Protein AF-A0A956IWX5-F1 (afdb_monomer)

Structure (mmCIF, N/CA/C/O backbone):
data_AF-A0A956IWX5-F1
#
_entry.id   AF-A0A956IWX5-F1
#
loop_
_atom_site.group_PDB
_atom_site.id
_atom_site.type_symbol
_atom_site.label_atom_id
_atom_site.label_alt_id
_atom_site.label_comp_id
_atom_site.label_asym_id
_atom_site.label_entity_id
_atom_site.label_seq_id
_atom_site.pdbx_PDB_ins_code
_atom_site.Cartn_x
_atom_site.Cartn_y
_atom_site.Cartn_z
_atom_site.occupancy
_atom_site.B_iso_or_equiv
_atom_site.auth_seq_id
_atom_site.auth_comp_id
_atom_site.auth_asym_id
_atom_site.auth_atom_id
_atom_site.pdbx_PDB_model_num
ATOM 1 N N . MET A 1 1 ? 19.023 -12.368 -0.297 1.00 68.06 1 MET A N 1
ATOM 2 C CA . MET A 1 1 ? 18.603 -13.448 -1.217 1.00 68.06 1 MET A CA 1
ATOM 3 C C . MET A 1 1 ? 18.521 -12.811 -2.586 1.00 68.06 1 MET A C 1
ATOM 5 O O . MET A 1 1 ? 18.086 -11.672 -2.645 1.00 68.06 1 MET A O 1
ATOM 9 N N . GLN A 1 2 ? 19.017 -13.469 -3.630 1.00 81.88 2 GLN A N 1
ATOM 10 C CA . GLN A 1 2 ? 18.936 -12.926 -4.987 1.00 81.88 2 GLN A CA 1
ATOM 11 C C . GLN A 1 2 ? 17.480 -13.046 -5.483 1.00 81.88 2 GLN A C 1
ATOM 13 O O . GLN A 1 2 ? 16.914 -14.137 -5.341 1.00 81.88 2 GLN A O 1
ATOM 18 N N . PRO A 1 3 ? 16.865 -11.971 -6.008 1.00 88.00 3 PRO A N 1
ATOM 19 C CA . PRO A 1 3 ? 15.503 -12.016 -6.524 1.00 88.00 3 PRO A CA 1
ATOM 20 C C . PRO A 1 3 ? 15.434 -12.961 -7.722 1.00 88.00 3 PRO A C 1
ATOM 22 O O . PRO A 1 3 ? 16.276 -12.910 -8.618 1.00 88.00 3 PRO A O 1
ATOM 25 N N . THR A 1 4 ? 14.423 -13.829 -7.754 1.00 93.88 4 THR A N 1
ATOM 26 C CA . THR A 1 4 ? 14.211 -14.738 -8.886 1.00 93.88 4 THR A CA 1
ATOM 27 C C . THR A 1 4 ? 13.221 -14.155 -9.887 1.00 93.88 4 THR A C 1
ATOM 29 O O . THR A 1 4 ? 12.340 -13.361 -9.540 1.00 93.88 4 THR A O 1
ATOM 32 N N . ILE A 1 5 ? 13.325 -14.591 -11.142 1.00 96.75 5 ILE A N 1
ATOM 33 C CA . ILE A 1 5 ? 12.374 -14.227 -12.200 1.00 96.75 5 ILE A CA 1
ATOM 34 C C . ILE A 1 5 ? 10.965 -14.697 -11.830 1.00 96.75 5 ILE A C 1
ATOM 36 O O . ILE A 1 5 ? 9.991 -13.984 -12.065 1.00 96.75 5 ILE A O 1
ATOM 40 N N . GLU A 1 6 ? 10.838 -15.877 -11.220 1.00 97.81 6 GLU A N 1
ATOM 41 C CA . GLU A 1 6 ? 9.557 -16.420 -10.768 1.00 97.81 6 GLU A CA 1
ATOM 42 C C . GLU A 1 6 ? 8.908 -15.510 -9.727 1.00 97.81 6 GLU A C 1
ATOM 44 O O . GLU A 1 6 ? 7.726 -15.193 -9.853 1.00 97.81 6 GLU A O 1
ATOM 49 N N . ARG A 1 7 ? 9.681 -15.038 -8.740 1.00 97.00 7 ARG A N 1
ATOM 50 C CA . ARG A 1 7 ? 9.187 -14.120 -7.711 1.00 97.00 7 ARG A CA 1
ATOM 51 C C . ARG A 1 7 ? 8.778 -12.778 -8.312 1.00 97.00 7 ARG A C 1
ATOM 53 O O . ARG A 1 7 ? 7.709 -12.270 -7.980 1.00 97.00 7 ARG A O 1
ATOM 60 N N . PHE A 1 8 ? 9.581 -12.237 -9.230 1.00 98.62 8 PHE A N 1
ATOM 61 C CA . PHE A 1 8 ? 9.230 -11.022 -9.964 1.00 98.62 8 PHE A CA 1
ATOM 62 C C . PHE A 1 8 ? 7.898 -11.192 -10.710 1.00 98.62 8 PHE A C 1
ATOM 64 O O . PHE A 1 8 ? 6.967 -10.416 -10.498 1.00 98.62 8 PHE A O 1
ATOM 71 N N . ARG A 1 9 ? 7.754 -12.256 -11.510 1.00 98.62 9 ARG A N 1
ATOM 72 C CA . ARG A 1 9 ? 6.515 -12.560 -12.248 1.00 98.62 9 ARG A CA 1
ATOM 73 C C . ARG A 1 9 ? 5.313 -12.749 -11.329 1.00 98.62 9 ARG A C 1
ATOM 75 O O . ARG A 1 9 ? 4.228 -12.272 -11.656 1.00 98.62 9 ARG A O 1
ATOM 82 N N . GLU A 1 10 ? 5.488 -13.419 -10.192 1.00 98.62 10 GLU A N 1
ATOM 83 C CA . GLU A 1 10 ? 4.418 -13.637 -9.217 1.00 98.62 10 GLU A CA 1
ATOM 84 C C . GLU A 1 10 ? 3.884 -12.308 -8.667 1.00 98.62 10 GLU A C 1
ATOM 86 O O . GLU A 1 10 ? 2.678 -12.052 -8.730 1.00 98.62 10 GLU A O 1
ATOM 91 N N . VAL A 1 11 ? 4.776 -11.437 -8.181 1.00 98.75 11 VAL A N 1
ATOM 92 C CA . VAL A 1 11 ? 4.399 -10.124 -7.639 1.00 98.75 11 VAL A CA 1
ATOM 93 C C . VAL A 1 11 ? 3.753 -9.275 -8.731 1.00 98.75 11 VAL A C 1
ATOM 95 O O . VAL A 1 11 ? 2.631 -8.801 -8.558 1.00 98.75 11 VAL A O 1
ATOM 98 N N . ARG A 1 12 ? 4.394 -9.138 -9.897 1.00 98.75 12 ARG A N 1
ATOM 99 C CA . ARG A 1 12 ? 3.857 -8.327 -11.003 1.00 98.75 12 ARG A CA 1
ATOM 100 C C . ARG A 1 12 ? 2.502 -8.836 -11.488 1.00 98.75 12 ARG A C 1
ATOM 102 O O . ARG A 1 12 ? 1.605 -8.029 -11.749 1.00 98.75 12 ARG A O 1
ATOM 109 N N . GLY A 1 13 ? 2.335 -10.156 -11.570 1.00 98.81 13 GLY A N 1
ATOM 110 C CA . GLY A 1 13 ? 1.092 -10.816 -11.960 1.00 98.81 13 GLY A CA 1
ATOM 111 C C . GLY A 1 13 ? -0.039 -10.612 -10.953 1.00 98.81 13 GLY A C 1
ATOM 112 O O . GLY A 1 13 ? -1.188 -10.427 -11.362 1.00 98.81 13 GLY A O 1
ATOM 113 N N . ARG A 1 14 ? 0.263 -10.561 -9.648 1.00 98.81 14 ARG A N 1
ATOM 114 C CA . ARG A 1 14 ? -0.744 -10.312 -8.605 1.00 98.81 14 ARG A CA 1
ATOM 115 C C . ARG A 1 14 ? -1.398 -8.939 -8.768 1.00 98.81 14 ARG A C 1
ATOM 117 O O . ARG A 1 14 ? -2.623 -8.854 -8.726 1.00 98.81 14 ARG A O 1
ATOM 124 N N . SER A 1 15 ? -0.626 -7.894 -9.065 1.00 98.81 15 SER A N 1
ATOM 125 C CA . SER A 1 15 ? -1.164 -6.553 -9.350 1.00 98.81 15 SER A CA 1
ATOM 126 C C . SER A 1 15 ? -2.118 -6.545 -10.554 1.00 98.81 15 SER A C 1
ATOM 128 O O . SER A 1 15 ? -3.166 -5.901 -10.514 1.00 98.81 15 SER A O 1
ATOM 130 N N . VAL A 1 16 ? -1.801 -7.302 -11.614 1.00 98.50 16 VAL A N 1
ATOM 131 C CA . VAL A 1 16 ? -2.690 -7.457 -12.783 1.00 98.50 16 VAL A CA 1
ATOM 132 C C . VAL A 1 16 ? -3.979 -8.175 -12.389 1.00 98.50 16 VAL A C 1
ATOM 134 O O . VAL A 1 16 ? -5.068 -7.716 -12.726 1.00 98.50 16 VAL A O 1
ATOM 137 N N . ALA A 1 17 ? -3.874 -9.272 -11.637 1.00 98.50 17 ALA A N 1
ATOM 138 C CA . ALA A 1 17 ? -5.031 -10.038 -11.183 1.00 98.50 17 ALA A CA 1
ATOM 139 C C . ALA A 1 17 ? -5.961 -9.213 -10.277 1.00 98.50 17 ALA A C 1
ATOM 141 O O . ALA A 1 17 ? -7.181 -9.380 -10.331 1.00 98.50 17 ALA A O 1
ATOM 142 N N . LEU A 1 18 ? -5.408 -8.315 -9.457 1.00 98.50 18 LEU A N 1
ATOM 143 C CA . LEU A 1 18 ? -6.190 -7.411 -8.613 1.00 98.50 18 LEU A CA 1
ATOM 144 C C . LEU A 1 18 ? -6.963 -6.363 -9.423 1.00 98.50 18 LEU A C 1
ATOM 146 O O . LEU A 1 18 ? -8.097 -6.054 -9.065 1.00 98.50 18 LEU A O 1
ATOM 150 N N . ALA A 1 19 ? -6.392 -5.868 -10.522 1.00 98.00 19 ALA A N 1
ATOM 151 C CA . ALA A 1 19 ? -7.040 -4.903 -11.411 1.00 98.00 19 ALA A CA 1
ATOM 152 C C . ALA A 1 19 ? -8.024 -5.543 -12.411 1.00 98.00 19 ALA A C 1
ATOM 154 O O . ALA A 1 19 ? -8.940 -4.877 -12.879 1.00 98.00 19 ALA A O 1
ATOM 155 N N . ALA A 1 20 ? -7.856 -6.830 -12.727 1.00 97.19 20 ALA A N 1
ATOM 156 C CA . ALA A 1 20 ? -8.626 -7.538 -13.751 1.00 97.19 20 ALA A CA 1
ATOM 157 C C . ALA A 1 20 ? -10.168 -7.486 -13.632 1.00 97.19 20 ALA A C 1
ATOM 159 O O . ALA A 1 20 ? -10.810 -7.415 -14.678 1.00 97.19 20 ALA A O 1
ATOM 160 N N . PRO A 1 21 ? -10.800 -7.545 -12.439 1.00 96.19 21 PRO A N 1
ATOM 161 C CA . PRO A 1 21 ? -12.262 -7.519 -12.347 1.00 96.19 21 PRO A CA 1
ATOM 162 C C . PRO A 1 21 ? -12.869 -6.109 -12.463 1.00 96.19 21 PRO A C 1
ATOM 164 O O . PRO A 1 21 ? -14.088 -5.984 -12.421 1.00 96.19 21 PRO A O 1
ATOM 167 N N . LEU A 1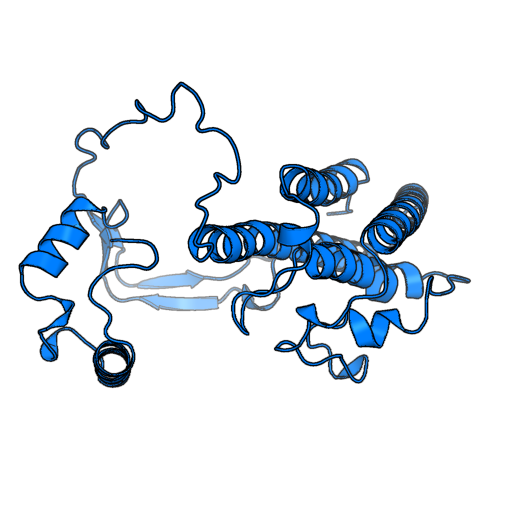 22 ? -12.047 -5.062 -12.565 1.00 96.00 22 LEU A N 1
ATOM 168 C CA . LEU A 1 22 ? -12.487 -3.669 -12.489 1.00 96.00 22 LEU A CA 1
ATOM 169 C C . LEU A 1 22 ? -12.882 -3.118 -13.855 1.00 96.00 22 LEU A C 1
ATOM 171 O O . LEU A 1 22 ? -12.229 -3.401 -14.863 1.00 96.00 22 LEU A O 1
ATOM 175 N N . ALA A 1 23 ? -13.919 -2.280 -13.882 1.00 95.38 23 ALA A N 1
ATOM 176 C CA . ALA A 1 23 ? -14.226 -1.487 -15.060 1.00 95.38 23 ALA A CA 1
ATOM 177 C C . ALA A 1 23 ? -13.167 -0.391 -15.258 1.00 95.38 23 ALA A C 1
ATOM 179 O O . ALA A 1 23 ? -12.430 -0.017 -14.343 1.00 95.38 23 ALA A O 1
ATOM 180 N N . VAL A 1 24 ? -13.096 0.164 -16.470 1.00 96.25 24 VAL A N 1
ATOM 181 C CA . VAL A 1 24 ? -12.166 1.266 -16.759 1.00 96.25 24 VAL A CA 1
ATOM 182 C C . VAL A 1 24 ? -12.449 2.468 -15.860 1.00 96.25 24 VAL A C 1
ATOM 184 O O . VAL A 1 24 ? -11.506 3.078 -15.368 1.00 96.25 24 VAL A O 1
ATOM 187 N N . ASP A 1 25 ? -13.717 2.782 -15.605 1.00 95.38 25 ASP A N 1
ATOM 188 C CA . ASP A 1 25 ? -14.131 3.895 -14.748 1.00 95.38 25 ASP A CA 1
ATOM 189 C C . ASP A 1 25 ? -13.617 3.740 -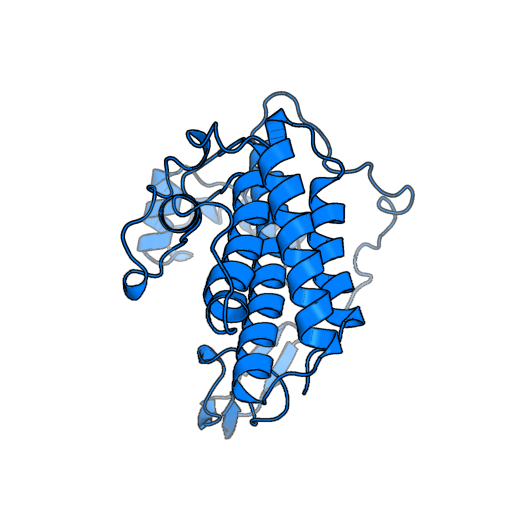13.307 1.00 95.38 25 ASP A C 1
ATOM 191 O O . ASP A 1 25 ? -13.070 4.688 -12.738 1.00 95.38 25 ASP A O 1
ATOM 195 N N . ASP A 1 26 ? -13.681 2.522 -12.763 1.00 96.50 26 ASP A N 1
ATOM 196 C CA . ASP A 1 26 ? -13.181 2.199 -11.425 1.00 96.50 26 ASP A CA 1
ATOM 197 C C . ASP A 1 26 ? -11.666 2.434 -11.315 1.00 96.50 26 ASP A C 1
ATOM 199 O O . ASP A 1 26 ? -11.172 3.023 -10.354 1.00 96.50 26 ASP A O 1
ATOM 203 N N . LEU A 1 27 ? -10.915 2.018 -12.342 1.00 97.62 27 LEU A N 1
ATOM 204 C CA . LEU A 1 27 ? -9.451 2.118 -12.389 1.00 97.62 27 LEU A CA 1
ATOM 205 C C . LEU A 1 27 ? -8.938 3.569 -12.411 1.00 97.62 27 LEU A C 1
ATOM 207 O O . LEU A 1 27 ? -7.745 3.804 -12.177 1.00 97.62 27 LEU A O 1
ATOM 211 N N . LEU A 1 28 ? -9.806 4.527 -12.742 1.00 97.31 28 LEU A N 1
ATOM 212 C CA . LEU A 1 28 ? -9.489 5.948 -12.906 1.00 97.31 28 LEU A CA 1
ATOM 213 C C . LEU A 1 28 ? -9.953 6.815 -11.730 1.00 97.31 28 LEU A C 1
ATOM 215 O O . LEU A 1 28 ? -9.503 7.958 -11.608 1.00 97.31 28 LEU A O 1
ATOM 219 N N . ALA A 1 29 ? -10.836 6.292 -10.883 1.00 96.62 29 ALA A N 1
ATOM 220 C CA . ALA A 1 29 ? -11.471 7.049 -9.820 1.00 96.62 29 ALA A CA 1
ATOM 221 C C . ALA A 1 29 ? -10.508 7.395 -8.670 1.00 96.62 29 ALA A C 1
ATOM 223 O O . ALA A 1 29 ? -9.559 6.675 -8.365 1.00 96.62 29 ALA A O 1
ATOM 224 N N . GLN A 1 30 ? -10.789 8.518 -8.008 1.00 97.69 30 GLN A N 1
ATOM 225 C CA . GLN A 1 30 ? -10.170 8.931 -6.751 1.00 97.69 30 GLN A CA 1
ATOM 226 C C . GLN A 1 30 ? -11.281 9.465 -5.848 1.00 97.69 30 GLN A C 1
ATOM 228 O O . GLN A 1 30 ? -11.774 10.569 -6.068 1.00 97.69 30 GLN A O 1
ATOM 233 N N . SER A 1 31 ? -11.711 8.660 -4.879 1.00 96.12 31 SER A N 1
ATOM 234 C CA . SER A 1 31 ? -12.863 8.963 -4.017 1.00 96.12 31 SER A CA 1
ATOM 235 C C . SER A 1 31 ? -12.532 9.889 -2.842 1.00 96.12 31 SER A C 1
ATOM 237 O O . SER A 1 31 ? -13.433 10.506 -2.285 1.00 96.12 31 SER A O 1
ATOM 239 N N . MET A 1 32 ? -11.256 9.992 -2.464 1.00 97.00 32 MET A N 1
ATOM 240 C CA . MET A 1 32 ? -10.730 10.939 -1.474 1.00 97.00 32 MET A CA 1
ATOM 241 C C . MET A 1 32 ? -9.230 11.164 -1.706 1.00 97.00 32 MET A C 1
ATOM 243 O O . MET A 1 32 ? -8.601 10.405 -2.445 1.00 97.00 32 MET A O 1
ATOM 247 N N . ASP A 1 33 ? -8.645 12.171 -1.057 1.00 97.25 33 ASP A N 1
ATOM 248 C CA . ASP A 1 33 ? -7.229 12.535 -1.224 1.00 97.25 33 ASP A CA 1
ATOM 249 C C . ASP A 1 33 ? -6.262 11.385 -0.911 1.00 97.25 33 ASP A C 1
ATOM 251 O O . ASP A 1 33 ? -5.202 11.284 -1.540 1.00 97.25 33 ASP A O 1
ATOM 255 N N . ASP A 1 34 ? -6.626 10.508 0.032 1.00 97.69 34 ASP A N 1
ATOM 256 C CA . ASP A 1 34 ? -5.783 9.375 0.398 1.00 97.69 34 ASP A CA 1
ATOM 257 C C . ASP A 1 34 ? -5.827 8.216 -0.602 1.00 97.69 34 ASP A C 1
ATOM 259 O O . ASP A 1 34 ? -4.818 7.524 -0.769 1.00 97.69 34 ASP A O 1
ATOM 263 N N . VAL A 1 35 ? -6.939 8.076 -1.320 1.00 98.31 35 VAL A N 1
ATOM 264 C CA . VAL A 1 35 ? -7.125 7.070 -2.367 1.00 98.31 35 VAL A CA 1
ATOM 265 C C . VAL A 1 35 ? -6.371 7.495 -3.622 1.00 98.31 35 VAL A C 1
ATOM 267 O O . VAL A 1 35 ? -6.354 8.665 -4.002 1.00 98.31 35 VAL A O 1
ATOM 270 N N . SER A 1 36 ? -5.737 6.548 -4.301 1.00 98.56 36 SER A N 1
ATOM 271 C CA . SER A 1 36 ? -5.154 6.739 -5.625 1.00 98.56 36 SER A CA 1
ATOM 272 C C . SER A 1 36 ? -5.870 5.868 -6.656 1.00 98.56 36 SER A C 1
ATOM 274 O O . SER A 1 36 ? -6.244 4.737 -6.357 1.00 98.56 36 SER A O 1
ATOM 276 N N . PRO A 1 37 ? -6.014 6.337 -7.909 1.00 98.56 37 PRO A N 1
ATOM 277 C CA . PRO A 1 37 ? -6.541 5.491 -8.971 1.00 98.56 37 PRO A CA 1
ATOM 278 C C . PRO A 1 37 ? -5.716 4.209 -9.118 1.00 98.56 37 PRO A C 1
ATOM 280 O O . PRO A 1 37 ? -4.482 4.268 -9.151 1.00 98.56 37 PRO A O 1
ATOM 283 N N . THR A 1 38 ? -6.360 3.056 -9.306 1.00 98.62 38 THR A N 1
ATOM 284 C CA . THR A 1 38 ? -5.651 1.787 -9.553 1.00 98.62 38 THR A CA 1
ATOM 285 C C . THR A 1 38 ? -4.708 1.894 -10.757 1.00 98.62 38 THR A C 1
ATOM 287 O O . THR A 1 38 ? -3.591 1.377 -10.713 1.00 98.62 38 THR A O 1
ATOM 290 N N . LYS A 1 39 ? -5.079 2.655 -11.803 1.00 98.62 39 LYS A N 1
ATOM 291 C CA . LYS A 1 39 ? -4.178 2.982 -12.926 1.00 98.62 39 LYS A CA 1
ATOM 292 C C . LYS A 1 39 ? -2.884 3.652 -12.455 1.00 98.62 39 LYS A C 1
ATOM 294 O O . LYS A 1 39 ? -1.814 3.359 -12.987 1.00 98.62 39 LYS A O 1
ATOM 299 N N . TRP A 1 40 ? -2.968 4.555 -11.478 1.00 98.75 40 TRP A N 1
ATOM 300 C CA . TRP A 1 40 ? -1.798 5.218 -10.910 1.00 98.75 40 TRP A CA 1
ATOM 301 C C . TRP A 1 40 ? -0.925 4.226 -10.137 1.00 98.75 40 TRP A C 1
ATOM 303 O O . TRP A 1 40 ? 0.278 4.225 -10.360 1.00 98.75 40 TRP A O 1
ATOM 313 N N . HIS A 1 41 ? -1.492 3.324 -9.327 1.00 98.81 41 HIS A N 1
ATOM 314 C CA . HIS A 1 41 ? -0.717 2.271 -8.647 1.00 98.81 41 HIS A CA 1
ATOM 315 C C . HIS A 1 41 ? 0.031 1.352 -9.621 1.00 98.81 41 HIS A C 1
ATOM 317 O O . HIS A 1 41 ? 1.217 1.065 -9.438 1.00 98.81 41 HIS A O 1
ATOM 323 N N . LEU A 1 42 ? -0.646 0.930 -10.691 1.00 98.81 42 LEU A N 1
ATOM 324 C CA . LEU A 1 42 ? -0.065 0.098 -11.745 1.00 98.81 42 LEU A CA 1
ATOM 325 C C . LEU A 1 42 ? 1.110 0.788 -12.445 1.00 98.81 42 LEU A C 1
ATOM 327 O O . LEU A 1 42 ? 2.118 0.142 -12.738 1.00 98.81 42 LEU A O 1
ATOM 331 N N . ALA A 1 43 ? 0.999 2.088 -12.709 1.00 98.69 43 ALA A N 1
ATOM 332 C CA . ALA A 1 43 ? 2.074 2.868 -13.307 1.00 98.69 43 ALA A CA 1
ATOM 333 C C . ALA A 1 43 ? 3.197 3.187 -12.307 1.00 98.69 43 ALA A C 1
ATOM 335 O O . ALA A 1 43 ? 4.366 3.052 -12.645 1.00 98.69 43 ALA A O 1
ATOM 336 N N . HIS A 1 44 ? 2.861 3.538 -11.068 1.00 98.81 44 HIS A N 1
ATOM 337 C CA . HIS A 1 44 ? 3.806 3.904 -10.014 1.00 98.81 44 HIS A CA 1
ATOM 338 C C . HIS A 1 44 ? 4.751 2.766 -9.629 1.00 98.81 44 HIS A C 1
ATOM 340 O O . HIS A 1 44 ? 5.965 2.950 -9.578 1.00 98.81 44 HIS A O 1
ATOM 346 N N . THR A 1 45 ? 4.216 1.565 -9.428 1.00 98.88 45 THR A N 1
ATOM 347 C CA . THR A 1 45 ? 5.041 0.380 -9.139 1.00 98.88 45 THR A CA 1
ATOM 348 C C . THR A 1 45 ? 5.975 0.042 -10.301 1.00 98.88 45 THR A C 1
ATOM 350 O O . THR A 1 45 ? 7.099 -0.392 -10.100 1.00 98.88 45 THR A O 1
ATOM 353 N N . THR A 1 46 ? 5.545 0.303 -11.535 1.00 98.88 46 THR A N 1
ATOM 354 C CA . THR A 1 46 ? 6.369 0.135 -12.744 1.00 98.88 46 THR A CA 1
ATOM 355 C C . THR A 1 46 ? 7.469 1.184 -12.832 1.00 98.88 46 THR A C 1
ATOM 357 O O . THR A 1 46 ? 8.618 0.860 -13.124 1.00 98.88 46 THR A O 1
ATOM 360 N N . TRP A 1 47 ? 7.117 2.427 -12.512 1.00 98.69 47 TRP A N 1
ATOM 361 C CA . TRP A 1 47 ? 8.043 3.541 -12.414 1.00 98.69 47 TRP A CA 1
ATOM 362 C C . TRP A 1 47 ? 9.144 3.290 -11.392 1.00 98.69 47 TRP A C 1
ATOM 364 O O . TRP A 1 47 ? 10.292 3.621 -11.672 1.00 98.69 47 TRP A O 1
ATOM 374 N N . TYR A 1 48 ? 8.845 2.625 -10.273 1.00 98.75 48 TYR A N 1
ATOM 375 C CA . TYR A 1 48 ? 9.876 2.223 -9.319 1.00 98.75 48 TYR A CA 1
ATOM 376 C C . TYR A 1 48 ? 10.989 1.405 -9.999 1.00 98.75 48 TYR A C 1
ATOM 378 O O . TYR A 1 48 ? 12.164 1.763 -9.904 1.00 98.75 48 TYR A O 1
ATOM 386 N N . PHE A 1 49 ? 10.634 0.335 -10.723 1.00 98.69 49 PHE A N 1
ATOM 387 C CA . PHE A 1 49 ? 11.619 -0.520 -11.398 1.00 98.69 49 PHE A CA 1
ATOM 388 C C . PHE A 1 49 ? 12.352 0.214 -12.522 1.00 98.69 49 PHE A C 1
ATOM 390 O O . PHE A 1 49 ? 13.567 0.081 -12.650 1.00 98.69 49 PHE A O 1
ATOM 397 N N . GLU A 1 50 ? 11.651 1.030 -13.309 1.00 98.50 50 GLU A N 1
ATOM 398 C CA . GLU A 1 50 ? 12.295 1.855 -14.333 1.00 98.50 50 GLU A CA 1
ATOM 399 C C . GLU A 1 50 ? 13.343 2.792 -13.717 1.00 98.50 50 GLU A C 1
ATOM 401 O O . GLU A 1 50 ? 14.495 2.828 -14.154 1.00 98.50 50 GLU A O 1
ATOM 406 N N . ARG A 1 51 ? 12.949 3.533 -12.679 1.00 97.50 51 ARG A N 1
ATOM 407 C CA . ARG A 1 51 ? 13.732 4.627 -12.113 1.00 97.50 51 ARG A CA 1
ATOM 408 C C . ARG A 1 51 ? 14.873 4.153 -11.227 1.00 97.50 51 ARG A C 1
ATOM 410 O O . ARG A 1 51 ? 15.966 4.708 -11.300 1.00 97.50 51 ARG A O 1
ATOM 417 N N . PHE A 1 52 ? 14.616 3.186 -10.353 1.00 97.75 52 PHE A N 1
ATOM 418 C CA . PHE A 1 52 ? 15.580 2.782 -9.331 1.00 97.75 52 PHE A CA 1
ATOM 419 C C . PHE A 1 52 ? 16.393 1.556 -9.720 1.00 97.75 52 PHE A C 1
ATOM 421 O O . PHE A 1 52 ? 17.466 1.377 -9.151 1.00 97.75 52 PHE A O 1
ATOM 428 N N . VAL A 1 53 ? 15.933 0.757 -10.689 1.00 98.00 53 VAL A N 1
ATOM 429 C CA . VAL A 1 53 ? 16.642 -0.447 -11.139 1.00 98.00 53 VAL A CA 1
ATOM 430 C C . VAL A 1 53 ? 17.192 -0.256 -12.548 1.00 98.00 53 VAL A C 1
ATOM 432 O O . VAL A 1 53 ? 18.403 -0.161 -12.727 1.00 98.00 53 VAL A O 1
ATOM 435 N N . LEU A 1 54 ? 16.324 -0.149 -13.555 1.00 98.06 54 LEU A N 1
ATOM 436 C CA . LEU A 1 54 ? 16.743 -0.163 -14.959 1.00 98.06 54 LEU A CA 1
ATOM 437 C C . LEU A 1 54 ? 17.582 1.061 -15.338 1.00 98.06 54 LEU A C 1
ATOM 439 O O . LEU A 1 54 ? 18.564 0.916 -16.061 1.00 98.06 54 LEU A O 1
ATOM 443 N N . ALA A 1 55 ? 17.286 2.242 -14.792 1.00 96.31 55 ALA A N 1
ATOM 444 C CA . ALA A 1 55 ? 18.093 3.443 -15.018 1.00 96.31 55 ALA A CA 1
ATOM 445 C C . ALA A 1 55 ? 19.527 3.358 -14.452 1.00 96.31 55 ALA A C 1
ATOM 447 O O . ALA A 1 55 ? 20.349 4.215 -14.772 1.00 96.31 55 ALA A O 1
ATOM 448 N N . ARG A 1 56 ? 19.842 2.349 -13.623 1.00 95.50 56 ARG A N 1
ATOM 449 C CA . ARG A 1 56 ? 21.213 2.060 -13.164 1.00 95.50 56 ARG A CA 1
ATOM 450 C C . ARG A 1 56 ? 21.988 1.156 -14.128 1.00 95.50 56 ARG A C 1
ATOM 452 O O . ARG A 1 56 ? 23.169 0.919 -13.907 1.00 95.50 56 ARG A O 1
ATOM 459 N N . THR A 1 57 ? 21.335 0.632 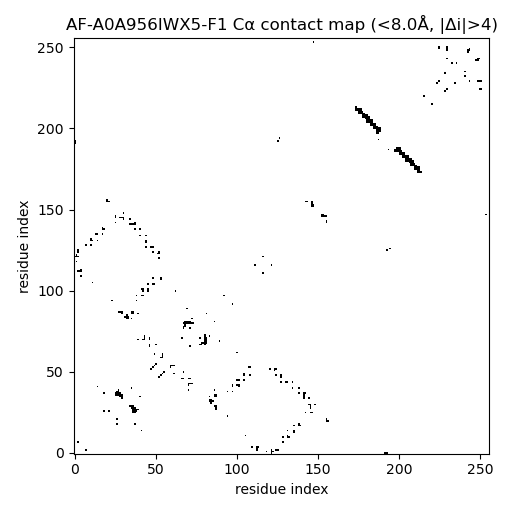-15.164 1.00 94.00 57 THR A N 1
ATOM 460 C CA . THR A 1 57 ? 21.957 -0.241 -16.166 1.00 94.00 57 THR A CA 1
ATOM 461 C C . THR A 1 57 ? 22.436 0.566 -17.372 1.00 94.00 57 THR A C 1
ATOM 463 O O . THR A 1 57 ? 21.807 1.549 -17.774 1.00 94.00 57 THR A O 1
ATOM 466 N N . ASP A 1 58 ? 23.560 0.154 -17.959 1.00 90.38 58 ASP A N 1
ATOM 467 C CA . ASP A 1 58 ? 24.176 0.875 -19.071 1.00 90.38 58 ASP A CA 1
ATOM 468 C C . ASP A 1 58 ? 23.265 0.921 -20.305 1.00 90.38 58 ASP A C 1
ATOM 470 O O . ASP A 1 58 ? 22.791 -0.098 -20.810 1.00 90.38 58 ASP A O 1
ATOM 474 N N . GLY A 1 59 ? 23.053 2.130 -20.831 1.00 89.62 59 GLY A N 1
ATOM 475 C CA . GLY A 1 59 ? 22.305 2.353 -22.069 1.00 89.62 59 GLY A CA 1
ATOM 476 C C . GLY A 1 59 ? 20.781 2.300 -21.932 1.00 89.62 59 GLY A C 1
ATOM 477 O O . GLY A 1 59 ? 20.092 2.385 -22.951 1.00 89.62 59 GLY A O 1
ATOM 478 N N . PHE A 1 60 ? 20.234 2.196 -20.716 1.00 94.25 60 PHE A N 1
ATOM 479 C CA . PHE A 1 60 ? 18.789 2.267 -20.517 1.00 94.25 60 PHE A CA 1
ATOM 480 C C . PHE A 1 60 ? 18.265 3.697 -20.720 1.00 94.25 60 PHE A C 1
ATOM 482 O O . PHE A 1 60 ? 18.707 4.643 -20.066 1.00 94.25 60 PHE A O 1
ATOM 489 N N . ALA A 1 61 ? 17.292 3.851 -21.619 1.00 93.62 61 ALA A N 1
ATOM 490 C CA . ALA A 1 61 ? 16.584 5.105 -21.848 1.00 93.62 61 ALA A CA 1
ATOM 491 C C . ALA A 1 61 ? 15.175 5.030 -21.232 1.00 93.62 61 ALA A C 1
ATOM 493 O O . ALA A 1 61 ? 14.484 4.036 -21.471 1.00 93.62 61 ALA A O 1
ATOM 494 N N . PRO A 1 62 ? 14.720 6.061 -20.491 1.00 93.75 62 PRO A N 1
ATOM 495 C CA . PRO A 1 62 ? 13.357 6.105 -19.968 1.00 93.75 62 PRO A CA 1
ATOM 496 C C . PRO A 1 62 ? 12.314 5.987 -21.083 1.00 93.75 62 PRO A C 1
ATOM 498 O O . PRO A 1 62 ? 12.468 6.596 -22.144 1.00 93.75 62 PRO A O 1
ATOM 501 N N . VAL A 1 63 ? 11.229 5.256 -20.822 1.00 96.12 63 VAL A N 1
ATOM 502 C CA . VAL A 1 63 ? 10.109 5.075 -21.759 1.00 96.12 63 VAL A CA 1
ATOM 503 C C . VAL A 1 63 ? 9.449 6.416 -22.078 1.00 96.12 63 VAL A C 1
ATOM 505 O O . VAL A 1 63 ? 9.176 6.716 -23.240 1.00 96.12 63 VAL A O 1
ATOM 508 N N . ASP A 1 64 ? 9.215 7.239 -21.055 1.00 96.44 64 ASP A N 1
ATOM 509 C CA . ASP A 1 64 ? 8.761 8.620 -21.203 1.00 96.44 64 ASP A CA 1
ATOM 510 C C . ASP A 1 64 ? 9.330 9.469 -20.054 1.00 96.44 64 ASP A C 1
ATOM 512 O O . ASP A 1 64 ? 9.048 9.185 -18.887 1.00 96.44 64 ASP A O 1
ATOM 516 N N .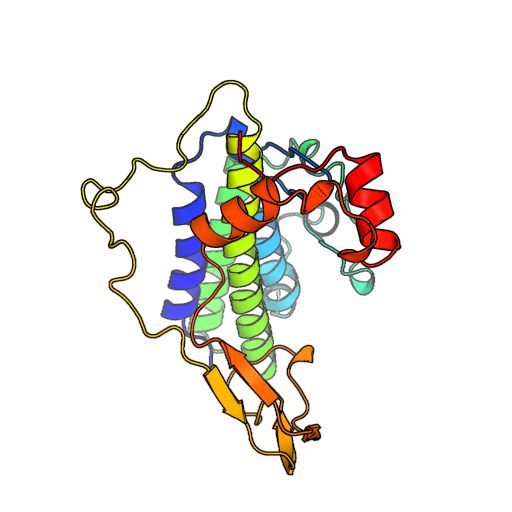 PRO A 1 65 ? 10.089 10.544 -20.334 1.00 93.44 65 PRO A N 1
ATOM 517 C CA . PRO A 1 65 ? 10.691 11.372 -19.288 1.00 93.44 65 PRO A CA 1
ATOM 518 C C . PRO A 1 65 ? 9.662 12.067 -18.382 1.00 93.44 65 PRO A C 1
ATOM 520 O O . PRO A 1 65 ? 10.007 12.539 -17.302 1.00 93.44 65 PRO A O 1
ATOM 523 N N . ARG A 1 66 ? 8.387 12.148 -18.786 1.00 96.06 66 ARG A N 1
ATOM 524 C CA . ARG A 1 66 ? 7.311 12.728 -17.967 1.00 96.06 66 ARG A CA 1
ATOM 525 C C . ARG A 1 66 ? 6.841 11.787 -16.857 1.00 96.06 66 ARG A C 1
ATOM 527 O O . ARG A 1 66 ? 6.173 12.253 -15.935 1.00 96.06 66 ARG A O 1
ATOM 534 N N . HIS A 1 67 ? 7.165 10.493 -16.925 1.00 96.44 67 HIS A N 1
ATOM 535 C CA . HIS A 1 67 ? 6.755 9.514 -15.916 1.00 96.44 67 HIS A CA 1
ATOM 536 C C . HIS A 1 67 ? 7.298 9.841 -14.522 1.00 96.44 67 HIS A C 1
ATOM 538 O O . HIS A 1 67 ? 6.553 9.681 -13.559 1.00 96.44 67 HIS A O 1
ATOM 544 N N . ASP A 1 68 ? 8.507 10.405 -14.412 1.00 95.44 68 ASP A N 1
ATOM 545 C CA . ASP A 1 68 ? 9.057 10.871 -13.129 1.00 95.44 68 ASP A CA 1
ATOM 546 C C . ASP A 1 68 ? 8.126 11.880 -12.443 1.00 95.44 68 ASP A C 1
ATOM 548 O O . ASP A 1 68 ? 7.834 11.753 -11.259 1.00 95.44 68 ASP A O 1
ATOM 552 N N . PHE A 1 69 ? 7.578 12.847 -13.182 1.00 96.94 69 PHE A N 1
ATOM 553 C CA . PHE A 1 69 ? 6.644 13.814 -12.604 1.00 96.94 69 PHE A CA 1
ATOM 554 C C . PHE A 1 69 ? 5.283 13.185 -12.265 1.00 96.94 69 PHE A C 1
ATOM 556 O O . PHE A 1 69 ? 4.679 13.507 -11.241 1.00 96.94 69 PHE A O 1
ATOM 563 N N . LEU A 1 70 ? 4.770 12.306 -13.130 1.00 97.00 70 LEU A N 1
ATOM 564 C CA . LEU A 1 70 ? 3.415 11.754 -13.003 1.00 97.00 70 LEU A CA 1
ATOM 565 C C . LEU A 1 70 ? 3.302 10.670 -11.926 1.00 97.00 70 LEU A C 1
ATOM 567 O O . LEU A 1 70 ? 2.268 10.558 -11.258 1.00 97.00 70 LEU A O 1
ATOM 571 N N . PHE A 1 71 ? 4.345 9.859 -11.782 1.00 97.94 71 PHE A N 1
ATOM 572 C CA . PHE A 1 71 ? 4.312 8.632 -11.000 1.00 97.94 71 PHE A CA 1
ATOM 573 C C . PHE A 1 71 ? 5.256 8.644 -9.805 1.00 97.94 71 PHE A C 1
ATOM 575 O O . PHE A 1 71 ? 5.209 7.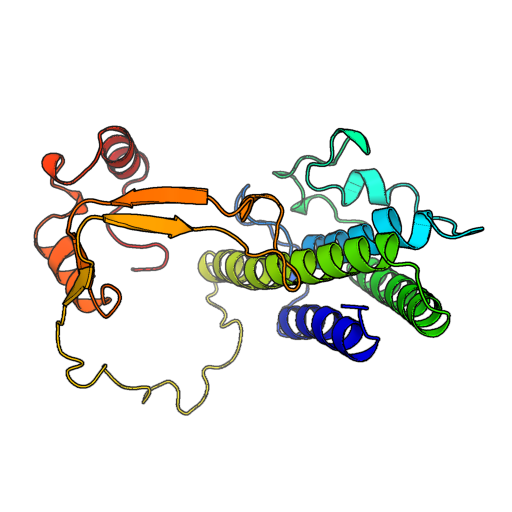702 -9.031 1.00 97.94 71 PHE A O 1
ATOM 582 N N . ASN A 1 72 ? 6.025 9.705 -9.557 1.00 94.69 72 ASN A N 1
ATOM 583 C CA . ASN A 1 72 ? 6.693 9.869 -8.269 1.00 94.69 72 ASN A CA 1
ATOM 584 C C . ASN A 1 72 ? 5.663 10.064 -7.137 1.00 94.69 72 ASN A C 1
ATOM 586 O O . ASN A 1 72 ? 4.786 10.931 -7.196 1.00 94.69 72 ASN A O 1
ATOM 590 N N . SER A 1 73 ? 5.769 9.246 -6.090 1.00 87.62 73 SER A N 1
ATOM 591 C CA . SER A 1 73 ? 4.905 9.300 -4.912 1.00 87.62 73 SER A CA 1
ATOM 592 C C . SER A 1 73 ? 5.297 10.436 -3.962 1.00 87.62 73 SER A C 1
ATOM 594 O O . SER A 1 73 ? 4.459 11.286 -3.651 1.00 87.62 73 SER A O 1
ATOM 596 N N . TYR A 1 74 ? 6.553 10.444 -3.507 1.00 86.31 74 TYR A N 1
ATOM 597 C CA . TYR A 1 74 ? 7.067 11.343 -2.464 1.00 86.31 74 TYR A CA 1
ATOM 598 C C . TYR A 1 74 ? 8.603 11.478 -2.443 1.00 86.31 74 TYR A C 1
ATOM 600 O O . TYR A 1 74 ? 9.155 12.048 -1.504 1.00 86.31 74 TYR A O 1
ATOM 608 N N . TYR A 1 75 ? 9.321 10.980 -3.451 1.00 88.50 75 TYR A N 1
ATOM 609 C CA . TYR A 1 75 ? 10.780 11.076 -3.499 1.00 88.50 75 TYR A CA 1
ATOM 610 C C . TYR A 1 75 ? 11.210 12.479 -3.947 1.00 88.50 75 TYR A C 1
ATOM 612 O O . TYR A 1 75 ? 11.477 12.705 -5.128 1.00 88.50 75 TYR A O 1
ATOM 620 N N . ASP A 1 76 ? 11.286 13.428 -3.011 1.00 86.06 76 ASP A N 1
ATOM 621 C CA . ASP A 1 76 ? 11.671 14.821 -3.299 1.00 86.06 76 ASP A CA 1
ATOM 622 C C . ASP A 1 76 ? 13.074 14.924 -3.921 1.00 86.06 76 ASP A C 1
ATOM 624 O O . ASP A 1 76 ? 13.316 15.771 -4.778 1.00 86.06 76 ASP A O 1
ATOM 628 N N . ALA A 1 77 ? 13.979 14.007 -3.558 1.00 88.56 77 ALA A N 1
ATOM 629 C CA . ALA A 1 77 ? 15.312 13.906 -4.153 1.00 88.56 77 ALA A CA 1
ATOM 630 C C . ALA A 1 77 ? 15.293 13.517 -5.645 1.00 88.56 77 ALA A C 1
ATOM 632 O O . ALA A 1 77 ? 16.262 13.782 -6.354 1.00 88.56 77 ALA A O 1
ATOM 633 N N . VAL A 1 78 ? 14.214 12.890 -6.132 1.00 88.75 78 VAL A N 1
ATOM 634 C CA . VAL A 1 78 ? 14.051 12.571 -7.559 1.00 88.75 78 VAL A CA 1
ATOM 635 C C . VAL A 1 78 ? 13.574 13.794 -8.339 1.00 88.75 78 VAL A C 1
ATOM 637 O O . VAL A 1 78 ? 14.051 14.022 -9.448 1.00 88.75 78 VAL A O 1
ATOM 640 N N . GLY A 1 79 ? 12.668 14.594 -7.772 1.00 92.06 79 GLY A N 1
ATOM 641 C CA . GLY A 1 79 ? 12.189 15.821 -8.402 1.00 92.06 79 GLY A CA 1
ATOM 642 C C . GLY A 1 79 ? 10.742 16.184 -8.051 1.00 92.06 79 GLY A C 1
ATOM 643 O O . GLY A 1 79 ? 10.129 15.559 -7.180 1.00 92.06 79 GLY A O 1
ATOM 644 N N . PRO A 1 80 ? 10.174 17.203 -8.727 1.00 93.38 80 PRO A N 1
ATOM 645 C CA . PRO A 1 80 ? 8.781 17.596 -8.536 1.00 93.38 80 PRO A CA 1
ATOM 646 C C . PRO A 1 80 ? 7.824 16.467 -8.934 1.00 93.38 80 PRO A C 1
ATOM 648 O O . PRO A 1 80 ? 8.150 15.619 -9.763 1.00 93.38 80 PRO A O 1
ATOM 651 N N . ARG A 1 81 ? 6.608 16.499 -8.381 1.00 95.81 81 ARG A N 1
ATOM 652 C CA . ARG A 1 81 ? 5.573 15.486 -8.623 1.00 95.81 81 ARG A CA 1
ATOM 653 C C . ARG A 1 81 ? 4.201 16.100 -8.853 1.00 95.81 81 ARG A C 1
ATOM 655 O O . ARG A 1 81 ? 3.904 17.187 -8.351 1.00 95.81 81 ARG A O 1
ATOM 662 N N . HIS A 1 82 ? 3.345 15.363 -9.551 1.00 96.19 82 HIS A N 1
ATOM 663 C CA . HIS A 1 82 ? 1.930 15.692 -9.653 1.00 96.19 82 HIS A CA 1
ATOM 664 C C . HIS A 1 82 ? 1.257 15.610 -8.268 1.00 96.19 82 HIS A C 1
ATOM 666 O O . HIS A 1 82 ? 1.471 14.630 -7.548 1.00 96.19 82 HIS A O 1
ATOM 672 N N . PRO A 1 83 ? 0.438 16.600 -7.861 1.00 96.38 83 PRO A N 1
ATOM 673 C CA . PRO A 1 83 ? -0.183 16.602 -6.537 1.00 96.38 83 PRO A CA 1
ATOM 674 C C . PRO A 1 83 ? -1.066 15.372 -6.284 1.00 96.38 83 PRO A C 1
ATOM 676 O O . PRO A 1 83 ? -1.948 15.059 -7.087 1.00 96.38 83 PRO A O 1
ATOM 679 N N . ARG A 1 84 ? -0.878 14.714 -5.130 1.00 97.06 84 ARG A N 1
ATOM 680 C CA . ARG A 1 84 ? -1.633 13.511 -4.723 1.00 97.06 84 ARG A CA 1
ATOM 681 C C . ARG A 1 84 ? -3.164 13.688 -4.783 1.00 97.06 84 ARG A C 1
ATOM 683 O O . ARG A 1 84 ? -3.789 12.832 -5.406 1.00 97.06 84 ARG A O 1
ATOM 690 N N . PRO A 1 85 ? -3.767 14.792 -4.287 1.00 97.44 85 PRO A N 1
ATOM 691 C CA . PRO A 1 85 ? -5.222 15.022 -4.370 1.00 97.44 85 PRO A CA 1
ATOM 692 C C . PRO A 1 85 ? -5.784 15.141 -5.795 1.00 97.44 85 PRO A C 1
ATOM 694 O O . PRO A 1 85 ? -6.984 15.280 -5.998 1.00 97.44 85 PRO A O 1
ATOM 697 N N . ARG A 1 86 ? -4.915 15.184 -6.812 1.00 97.25 86 ARG A N 1
ATOM 698 C CA . ARG A 1 86 ? -5.289 15.433 -8.208 1.00 97.25 86 ARG A CA 1
ATOM 699 C C . ARG A 1 86 ? -4.907 14.277 -9.128 1.00 97.25 86 ARG A C 1
ATOM 701 O O . ARG A 1 86 ? -4.882 14.476 -10.343 1.00 97.25 86 ARG A O 1
ATOM 708 N N . ARG A 1 87 ? -4.579 13.093 -8.597 1.00 97.88 87 ARG A N 1
ATOM 709 C CA . ARG A 1 87 ? -4.147 11.928 -9.395 1.00 97.88 87 ARG A CA 1
ATOM 710 C C . ARG A 1 87 ? -5.221 11.461 -10.383 1.00 97.88 87 ARG A C 1
ATOM 712 O O . ARG A 1 87 ? -4.862 11.045 -11.482 1.00 97.88 87 ARG A O 1
ATOM 719 N N . SER A 1 88 ? -6.507 11.626 -10.071 1.00 95.69 88 SER A N 1
ATOM 720 C CA . SER A 1 88 ? -7.615 11.378 -11.016 1.00 95.69 88 SER A CA 1
ATOM 721 C C . SER A 1 88 ? -7.591 12.265 -12.266 1.00 95.69 88 SER A C 1
ATOM 723 O O . SER A 1 88 ? -8.109 11.877 -13.311 1.00 95.69 88 SER A O 1
ATOM 725 N N . LEU A 1 89 ? -6.941 13.436 -12.216 1.00 96.81 89 LEU A N 1
ATOM 726 C CA . LEU A 1 89 ? -6.812 14.327 -13.376 1.00 96.81 89 LEU A CA 1
ATOM 727 C C . LEU A 1 89 ? -5.747 13.859 -14.382 1.00 96.81 89 LEU A C 1
ATOM 729 O O . LEU A 1 89 ? -5.605 14.459 -15.449 1.00 96.81 89 LEU A O 1
ATOM 733 N N . ILE A 1 90 ? -5.005 12.790 -14.074 1.00 96.06 90 ILE A N 1
ATOM 734 C CA . ILE A 1 90 ? -4.043 12.162 -14.985 1.00 96.06 90 ILE A CA 1
ATOM 735 C C . ILE A 1 90 ? -4.815 11.301 -15.999 1.00 96.06 90 ILE A C 1
ATOM 737 O O . ILE A 1 90 ? -4.813 10.067 -15.951 1.00 96.06 90 ILE A O 1
ATOM 741 N N . THR A 1 91 ? -5.483 11.962 -16.946 1.00 95.62 91 THR A N 1
ATOM 742 C CA . THR A 1 91 ? -6.216 11.305 -18.046 1.00 95.62 91 THR A CA 1
ATOM 743 C C . THR A 1 91 ? -5.277 10.710 -19.100 1.00 95.62 91 THR A C 1
ATOM 745 O O . THR A 1 91 ? -5.660 9.795 -19.829 1.00 95.62 91 THR A O 1
ATOM 748 N N . ARG A 1 92 ? -4.028 11.195 -19.160 1.00 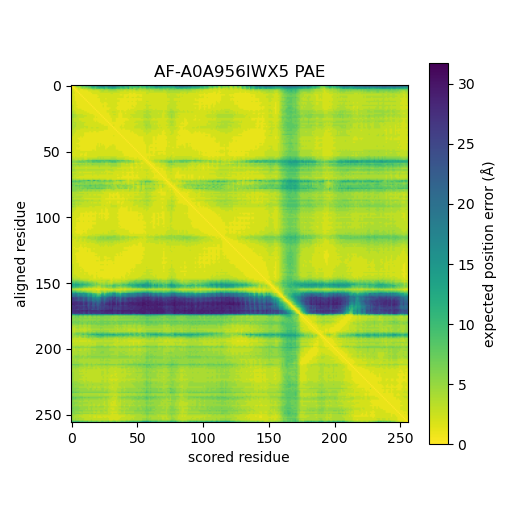96.25 92 ARG A N 1
ATOM 749 C CA . ARG A 1 92 ? -2.923 10.629 -19.943 1.00 96.25 92 ARG A CA 1
ATOM 750 C C . ARG A 1 92 ? -1.690 10.427 -19.055 1.00 96.25 92 ARG A C 1
ATOM 752 O O . ARG A 1 92 ? -1.428 11.306 -18.237 1.00 96.25 92 ARG A O 1
ATOM 759 N N . PRO A 1 93 ? -0.931 9.326 -19.213 1.00 96.62 93 PRO A N 1
ATOM 760 C CA . PRO A 1 93 ? -1.132 8.212 -20.156 1.00 96.62 93 PRO A CA 1
ATOM 761 C C . PRO A 1 93 ? -2.446 7.445 -19.914 1.00 96.62 93 PRO A C 1
ATOM 763 O O . PRO A 1 93 ? -2.984 7.451 -18.799 1.00 96.62 93 PRO A O 1
ATOM 766 N N . THR A 1 94 ? -3.007 6.866 -20.981 1.00 97.88 94 THR A N 1
ATOM 767 C CA . THR A 1 94 ? -4.237 6.052 -20.917 1.00 97.88 94 THR A CA 1
ATOM 768 C C . THR A 1 94 ? -3.997 4.752 -20.159 1.00 97.88 94 THR A C 1
ATOM 770 O O . THR A 1 94 ? -2.863 4.409 -19.828 1.00 97.88 94 THR A O 1
ATOM 773 N N . LEU A 1 95 ? -5.066 4.007 -19.876 1.00 97.62 95 LEU A N 1
ATOM 774 C CA . LEU A 1 95 ? -4.932 2.672 -19.301 1.00 97.62 95 LEU A CA 1
ATOM 775 C C . LEU A 1 95 ? -4.115 1.740 -20.217 1.00 97.62 95 LEU A C 1
ATOM 777 O O . LEU A 1 95 ? -3.225 1.048 -19.730 1.00 97.62 95 LEU A O 1
ATOM 781 N N . ASP A 1 96 ? -4.343 1.785 -21.532 1.00 98.19 96 ASP A N 1
ATOM 782 C CA . ASP A 1 96 ? -3.587 0.988 -22.507 1.00 98.19 96 ASP A CA 1
ATOM 783 C C . ASP A 1 96 ? -2.105 1.373 -22.552 1.00 98.19 96 ASP A C 1
ATOM 785 O O . ASP A 1 96 ? -1.243 0.492 -22.600 1.00 98.19 96 ASP A O 1
ATOM 789 N N . ASP A 1 97 ? -1.800 2.672 -22.463 1.00 98.31 97 ASP A N 1
ATOM 790 C CA . ASP A 1 97 ? -0.425 3.174 -22.360 1.00 98.31 97 ASP A CA 1
ATOM 791 C C . ASP A 1 97 ? 0.256 2.650 -21.080 1.00 98.31 97 ASP A C 1
ATOM 793 O O . ASP A 1 97 ? 1.403 2.209 -21.125 1.00 98.31 97 ASP A O 1
ATOM 797 N N . VAL A 1 98 ? -0.451 2.631 -19.940 1.00 98.56 98 VAL A N 1
ATOM 798 C CA . VAL A 1 98 ? 0.068 2.080 -18.671 1.00 98.56 98 VAL A CA 1
ATOM 799 C C . VAL A 1 98 ? 0.286 0.569 -18.765 1.00 98.56 98 VAL A C 1
ATOM 801 O O . VAL A 1 98 ? 1.298 0.064 -18.276 1.00 98.56 98 VAL A O 1
ATOM 804 N N . TRP A 1 99 ? -0.605 -0.169 -19.430 1.00 98.50 99 TRP A N 1
ATOM 805 C CA . TRP A 1 99 ? -0.398 -1.596 -19.673 1.00 98.50 99 TRP A CA 1
ATOM 806 C C . TRP A 1 99 ? 0.785 -1.867 -20.604 1.00 98.50 99 TRP A C 1
ATOM 808 O O . TRP A 1 99 ? 1.540 -2.813 -20.376 1.00 98.50 99 TRP A O 1
ATOM 818 N N . ALA A 1 100 ? 0.968 -1.050 -21.642 1.00 98.62 100 ALA A N 1
ATOM 819 C CA . ALA A 1 100 ? 2.131 -1.134 -22.520 1.00 98.62 100 ALA A CA 1
ATOM 820 C C . ALA A 1 100 ? 3.428 -0.827 -21.761 1.00 98.62 100 ALA A C 1
ATOM 822 O O . ALA A 1 100 ? 4.397 -1.573 -21.894 1.00 98.62 100 ALA A O 1
ATOM 823 N N . TYR A 1 101 ? 3.412 0.203 -20.915 1.00 98.75 101 TYR A N 1
ATOM 824 C CA . TYR A 1 101 ? 4.526 0.564 -20.047 1.00 98.75 101 TYR A CA 1
ATOM 825 C C . TYR A 1 101 ? 4.902 -0.578 -19.096 1.00 98.75 101 TYR A C 1
ATOM 827 O O . TYR A 1 101 ? 6.064 -0.974 -19.057 1.00 98.75 101 TYR A O 1
ATOM 835 N N . ARG A 1 102 ? 3.916 -1.187 -18.420 1.00 98.75 102 ARG A N 1
ATOM 836 C CA . ARG A 1 102 ? 4.123 -2.383 -17.585 1.00 98.75 102 ARG A CA 1
ATOM 837 C C . ARG A 1 102 ? 4.829 -3.493 -18.345 1.00 98.75 102 ARG A C 1
ATOM 839 O O . ARG A 1 102 ? 5.899 -3.912 -17.928 1.00 98.75 102 ARG A O 1
ATOM 846 N N . ARG A 1 103 ? 4.288 -3.909 -19.494 1.00 98.69 103 ARG A N 1
ATOM 847 C CA . ARG A 1 103 ? 4.885 -4.986 -20.304 1.00 98.69 103 ARG A CA 1
ATOM 848 C C . ARG A 1 103 ? 6.318 -4.673 -20.741 1.00 98.69 103 ARG A C 1
ATOM 850 O O . ARG A 1 103 ? 7.150 -5.575 -20.764 1.00 98.69 103 ARG A O 1
ATOM 857 N N . ALA A 1 104 ? 6.605 -3.422 -21.103 1.00 98.50 104 ALA A N 1
ATOM 858 C CA . ALA A 1 104 ? 7.940 -3.011 -21.530 1.00 98.50 104 ALA A CA 1
ATOM 859 C C . ALA A 1 104 ? 8.965 -3.114 -20.390 1.00 98.50 104 ALA A C 1
ATOM 861 O O . ALA A 1 104 ? 10.049 -3.667 -20.590 1.00 98.50 104 ALA A O 1
ATOM 862 N N . ILE A 1 105 ? 8.605 -2.625 -19.201 1.00 98.69 105 ILE A N 1
ATOM 863 C CA . ILE A 1 105 ? 9.458 -2.684 -18.010 1.00 98.69 105 ILE A CA 1
ATOM 864 C C . ILE A 1 105 ? 9.583 -4.113 -17.487 1.00 98.69 105 ILE A C 1
ATOM 866 O O . ILE A 1 105 ? 10.693 -4.531 -17.177 1.00 98.69 105 ILE A O 1
ATOM 870 N N . ASP A 1 106 ? 8.502 -4.894 -17.483 1.00 98.75 106 ASP A N 1
ATOM 871 C CA . ASP A 1 106 ? 8.536 -6.305 -17.092 1.00 98.75 106 ASP A CA 1
ATOM 872 C C . ASP A 1 106 ? 9.514 -7.087 -17.985 1.00 98.75 106 ASP A C 1
ATOM 874 O O . ASP A 1 106 ? 10.406 -7.765 -17.483 1.00 98.75 106 ASP A O 1
ATOM 878 N N . ALA A 1 107 ? 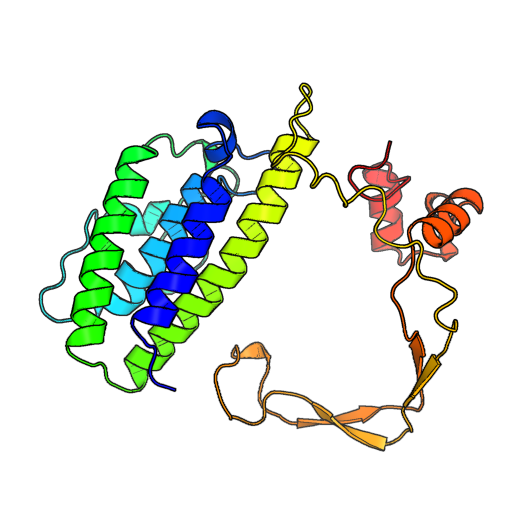9.446 -6.910 -19.310 1.00 98.25 107 ALA A N 1
ATOM 879 C CA . ALA A 1 107 ? 10.372 -7.566 -20.234 1.00 98.25 107 ALA A CA 1
ATOM 880 C C . ALA A 1 107 ? 11.835 -7.122 -20.042 1.00 98.25 107 ALA A C 1
ATOM 882 O O . ALA A 1 107 ? 12.754 -7.910 -20.265 1.00 98.25 107 ALA A O 1
ATOM 883 N N . ALA A 1 108 ? 12.078 -5.858 -19.681 1.00 98.12 108 ALA A N 1
ATOM 884 C CA . ALA A 1 108 ? 13.425 -5.362 -19.394 1.00 98.12 108 ALA A CA 1
ATOM 885 C C . ALA A 1 108 ? 13.976 -5.920 -18.075 1.00 98.12 108 ALA A C 1
ATOM 887 O O . ALA A 1 108 ? 15.131 -6.340 -18.032 1.00 98.12 108 ALA A O 1
ATOM 888 N N . MET A 1 109 ? 13.138 -5.982 -17.042 1.00 98.38 109 MET A N 1
ATOM 889 C CA . MET A 1 109 ? 13.465 -6.578 -15.750 1.00 98.38 109 MET A CA 1
ATOM 890 C C . MET A 1 109 ? 13.769 -8.070 -15.867 1.00 98.38 109 MET A C 1
ATOM 892 O O . MET A 1 109 ? 14.754 -8.527 -15.299 1.00 98.38 109 MET A O 1
ATOM 896 N N . GLU A 1 110 ? 12.987 -8.822 -16.644 1.00 98.19 110 GLU A N 1
ATOM 897 C CA . GLU A 1 110 ? 13.258 -10.244 -16.875 1.00 98.19 110 GLU A CA 1
ATOM 898 C C . GLU A 1 110 ? 14.627 -10.458 -17.532 1.00 98.19 110 GLU A C 1
ATOM 900 O O . GLU A 1 110 ? 15.416 -11.251 -17.028 1.00 98.19 110 GLU A O 1
ATOM 905 N N . ARG A 1 111 ? 14.970 -9.687 -18.575 1.00 97.00 111 ARG A N 1
ATOM 906 C CA . ARG A 1 111 ? 16.307 -9.756 -19.199 1.00 97.00 111 ARG A CA 1
ATOM 907 C C . ARG A 1 111 ? 17.433 -9.410 -18.224 1.00 97.00 111 ARG A C 1
ATOM 909 O O . ARG A 1 111 ? 18.492 -10.027 -18.279 1.00 97.00 111 ARG A O 1
ATOM 916 N N . LEU A 1 112 ? 17.221 -8.416 -17.360 1.00 97.06 112 LEU A N 1
ATOM 917 C CA . LEU A 1 112 ? 18.195 -8.029 -16.339 1.00 97.06 112 LEU A CA 1
ATOM 918 C C . LEU A 1 112 ? 18.409 -9.159 -15.321 1.00 97.06 112 LEU A C 1
ATOM 920 O O . LEU A 1 112 ? 19.545 -9.498 -15.010 1.00 97.06 112 LEU A O 1
ATOM 924 N N . LEU A 1 113 ? 17.326 -9.768 -14.837 1.00 96.81 113 LEU A N 1
ATOM 925 C CA . LEU A 1 113 ? 17.387 -10.886 -13.896 1.00 96.81 113 LEU A CA 1
ATOM 926 C C . LEU A 1 113 ? 18.030 -12.134 -14.526 1.00 96.81 113 LEU A C 1
ATOM 928 O O . LEU A 1 113 ? 18.808 -12.810 -13.860 1.00 96.81 113 LEU A O 1
ATOM 932 N N . GLU A 1 114 ? 17.766 -12.414 -15.809 1.00 95.94 114 GLU A N 1
ATOM 933 C CA . GLU A 1 114 ? 18.422 -13.498 -16.563 1.00 95.94 114 GLU A CA 1
ATOM 934 C C . GLU A 1 114 ? 19.933 -13.276 -16.717 1.00 95.94 114 GLU A C 1
ATOM 936 O O . GLU A 1 114 ? 20.707 -14.230 -16.641 1.00 95.94 114 GLU A O 1
ATOM 941 N N . ALA A 1 115 ? 20.360 -12.026 -16.924 1.00 94.50 115 ALA A N 1
ATOM 942 C CA . ALA A 1 115 ? 21.774 -11.667 -17.028 1.00 94.50 115 ALA A CA 1
ATOM 943 C C . ALA A 1 115 ? 22.518 -11.738 -15.680 1.00 94.50 115 ALA A C 1
ATOM 945 O O . ALA A 1 115 ? 23.746 -11.847 -15.665 1.00 94.50 115 ALA A O 1
ATOM 946 N N . GLY A 1 116 ? 21.780 -11.712 -14.568 1.00 94.31 116 GLY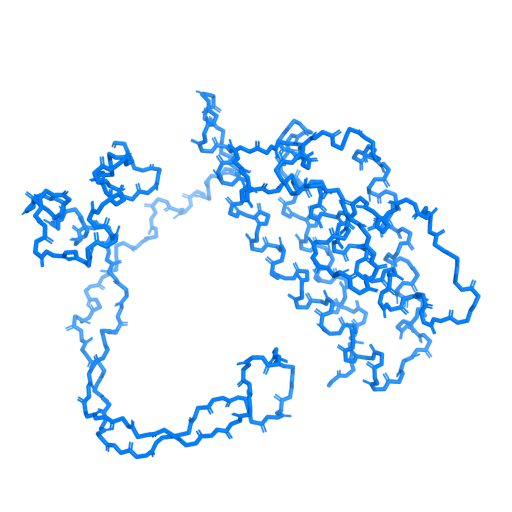 A N 1
ATOM 947 C CA . GLY A 1 116 ? 22.316 -11.640 -13.214 1.00 94.31 116 GLY A CA 1
ATOM 948 C C . GLY A 1 116 ? 22.579 -10.201 -12.767 1.00 94.31 116 GLY A C 1
ATOM 949 O O . GLY A 1 116 ? 22.903 -9.320 -13.563 1.00 94.31 116 GLY A O 1
ATOM 950 N N . VAL A 1 117 ? 22.439 -9.968 -11.462 1.00 95.31 117 VAL A N 1
ATOM 951 C CA . VAL A 1 117 ? 22.609 -8.657 -10.823 1.00 95.31 117 VAL A CA 1
ATOM 952 C C . VAL A 1 117 ? 23.554 -8.764 -9.629 1.00 95.31 117 VAL A C 1
ATOM 954 O O . VAL A 1 117 ? 23.698 -9.835 -9.036 1.00 95.31 117 VAL A O 1
ATOM 957 N N . ASP A 1 118 ? 24.217 -7.662 -9.278 1.00 94.50 118 ASP A N 1
ATOM 958 C CA . ASP A 1 118 ? 25.000 -7.593 -8.044 1.00 94.50 118 ASP A CA 1
ATOM 959 C C . ASP A 1 118 ? 24.096 -7.523 -6.799 1.00 94.50 118 ASP A C 1
ATOM 961 O O . ASP A 1 118 ? 22.874 -7.388 -6.889 1.00 94.50 118 ASP A O 1
ATOM 965 N N . ASP A 1 119 ? 24.696 -7.658 -5.615 1.00 93.19 119 ASP A N 1
ATOM 966 C CA . ASP A 1 119 ? 23.951 -7.690 -4.354 1.00 93.19 119 ASP A CA 1
ATOM 967 C C . ASP A 1 119 ? 23.258 -6.354 -4.029 1.00 93.19 119 ASP A C 1
ATOM 969 O O . ASP A 1 119 ? 22.210 -6.351 -3.378 1.00 93.19 119 ASP A O 1
ATOM 973 N N . GLU A 1 120 ? 23.804 -5.220 -4.485 1.00 94.06 120 GLU A N 1
ATOM 974 C CA . GLU A 1 120 ? 23.185 -3.909 -4.266 1.00 94.06 120 GLU A CA 1
ATOM 975 C C . GLU A 1 120 ? 21.895 -3.791 -5.082 1.00 94.06 120 GLU A C 1
ATOM 977 O O . GLU A 1 120 ? 20.834 -3.461 -4.546 1.00 94.06 120 GLU A O 1
ATOM 982 N N . LEU A 1 121 ? 21.960 -4.100 -6.376 1.00 95.44 121 LEU A N 1
ATOM 983 C CA . LEU A 1 121 ? 20.810 -4.035 -7.262 1.00 95.44 121 LEU A CA 1
ATOM 984 C C . LEU A 1 121 ? 19.778 -5.110 -6.910 1.00 95.44 121 LEU A C 1
ATOM 986 O O . LEU A 1 121 ? 18.582 -4.827 -6.942 1.00 95.44 121 LEU A O 1
ATOM 990 N N . ALA A 1 122 ? 20.221 -6.300 -6.492 1.00 95.75 122 ALA A N 1
ATOM 991 C CA . ALA A 1 122 ? 19.352 -7.335 -5.938 1.00 95.75 122 ALA A CA 1
ATOM 992 C C . ALA A 1 122 ? 18.526 -6.813 -4.753 1.00 95.75 122 ALA A C 1
ATOM 994 O O . ALA A 1 122 ? 17.316 -7.033 -4.705 1.00 95.75 122 ALA A O 1
ATOM 995 N N . PHE A 1 123 ? 19.151 -6.077 -3.828 1.00 94.62 123 PHE A N 1
ATOM 996 C CA . PHE A 1 123 ? 18.441 -5.465 -2.706 1.00 94.62 123 PHE A CA 1
ATOM 997 C C . PHE A 1 123 ? 17.419 -4.420 -3.172 1.00 94.62 123 PHE A C 1
ATOM 999 O O . PHE A 1 123 ? 16.278 -4.448 -2.720 1.00 94.62 123 PHE A O 1
ATOM 1006 N N . VAL A 1 124 ? 17.778 -3.536 -4.111 1.00 96.94 124 VAL A N 1
ATOM 1007 C CA . VAL A 1 124 ? 16.841 -2.527 -4.651 1.00 96.94 124 VAL A CA 1
ATOM 1008 C C . VAL A 1 124 ? 15.654 -3.181 -5.365 1.00 96.94 124 VAL A C 1
ATOM 1010 O O . VAL A 1 124 ? 14.526 -2.700 -5.256 1.00 96.94 124 VAL A O 1
ATOM 1013 N N . ILE A 1 125 ? 15.878 -4.294 -6.064 1.00 98.00 125 ILE A N 1
ATOM 1014 C CA . ILE A 1 125 ? 14.806 -5.073 -6.691 1.00 98.00 125 ILE A CA 1
ATOM 1015 C C . ILE A 1 125 ? 13.878 -5.665 -5.628 1.00 98.00 125 ILE A C 1
ATOM 1017 O O . ILE A 1 125 ? 12.664 -5.538 -5.771 1.00 98.00 125 ILE A O 1
ATOM 1021 N N . GLU A 1 126 ? 14.413 -6.252 -4.556 1.00 96.94 126 GLU A N 1
ATOM 1022 C CA . GLU A 1 126 ? 13.597 -6.770 -3.447 1.00 96.94 126 GLU A CA 1
ATOM 1023 C C . GLU A 1 126 ? 12.793 -5.661 -2.752 1.00 96.94 126 GLU A C 1
ATOM 1025 O O . GLU A 1 126 ? 11.603 -5.844 -2.496 1.00 96.94 126 GLU A O 1
ATOM 1030 N N . VAL A 1 127 ? 13.378 -4.472 -2.545 1.00 97.56 127 VAL A N 1
ATOM 1031 C CA . VAL A 1 127 ? 12.623 -3.299 -2.064 1.00 97.56 127 VAL A CA 1
ATOM 1032 C C . VAL A 1 127 ? 11.492 -2.959 -3.036 1.00 97.56 127 VAL A C 1
ATOM 1034 O O . VAL A 1 127 ? 10.373 -2.709 -2.598 1.00 97.56 127 VAL A O 1
ATOM 1037 N N . GLY A 1 128 ? 11.745 -2.979 -4.348 1.00 98.31 128 GLY A N 1
ATOM 1038 C CA . GLY A 1 128 ? 10.725 -2.725 -5.369 1.00 98.31 128 GLY A CA 1
ATOM 1039 C C . GLY A 1 128 ? 9.589 -3.747 -5.374 1.00 98.31 128 GLY A C 1
ATOM 1040 O O . GLY A 1 128 ? 8.428 -3.375 -5.547 1.00 98.31 128 GLY A O 1
ATOM 1041 N N . LEU A 1 129 ? 9.903 -5.023 -5.141 1.00 98.56 129 LEU A N 1
ATOM 1042 C CA . LEU A 1 129 ? 8.914 -6.094 -5.021 1.00 98.56 129 LEU A CA 1
ATOM 1043 C C . LEU A 1 129 ? 8.051 -5.918 -3.769 1.00 98.56 129 LEU A C 1
ATOM 1045 O O . LEU A 1 129 ? 6.827 -5.928 -3.880 1.00 98.56 129 LEU A O 1
ATOM 1049 N N . ALA A 1 130 ? 8.666 -5.684 -2.608 1.00 98.31 130 ALA A N 1
ATOM 1050 C CA . ALA A 1 130 ? 7.942 -5.430 -1.363 1.00 98.31 130 ALA A CA 1
ATOM 1051 C C . ALA A 1 130 ? 7.106 -4.136 -1.435 1.00 98.31 130 ALA A C 1
ATOM 1053 O O . ALA A 1 130 ? 5.977 -4.087 -0.950 1.00 98.31 130 ALA A O 1
ATOM 1054 N N . HIS A 1 131 ? 7.621 -3.103 -2.104 1.00 98.56 131 HIS A N 1
ATOM 1055 C CA . HIS A 1 131 ? 6.892 -1.872 -2.404 1.00 98.56 131 HIS A CA 1
ATOM 1056 C C . HIS A 1 131 ? 5.667 -2.126 -3.297 1.00 98.56 131 HIS A C 1
ATOM 1058 O O . HIS A 1 131 ? 4.593 -1.572 -3.060 1.00 98.56 131 HIS A O 1
ATOM 1064 N N . GLU A 1 132 ? 5.770 -2.988 -4.312 1.00 98.88 132 GLU A N 1
ATOM 1065 C CA . GLU A 1 132 ? 4.593 -3.369 -5.094 1.00 98.88 132 GLU A CA 1
ATOM 1066 C C . GLU A 1 132 ? 3.590 -4.191 -4.283 1.00 98.88 132 GLU A C 1
ATOM 1068 O O . GLU A 1 132 ? 2.392 -3.995 -4.460 1.00 98.88 132 GLU A O 1
ATOM 1073 N N . GLU A 1 133 ? 4.033 -5.036 -3.354 1.00 98.75 133 GLU A N 1
ATOM 1074 C CA . GLU A 1 133 ? 3.129 -5.748 -2.441 1.00 98.75 133 GLU A CA 1
ATOM 1075 C C . GLU A 1 133 ? 2.379 -4.799 -1.493 1.00 98.75 133 GLU A C 1
ATOM 1077 O O . GLU A 1 133 ? 1.173 -4.963 -1.311 1.00 98.75 133 GLU A O 1
ATOM 1082 N N . GLN A 1 134 ? 3.024 -3.738 -0.994 1.00 98.75 134 GLN A N 1
ATOM 1083 C CA . GLN A 1 134 ? 2.321 -2.651 -0.293 1.00 98.75 134 GLN A CA 1
ATOM 1084 C C . GLN A 1 134 ? 1.263 -2.009 -1.200 1.00 98.75 134 GLN A C 1
ATOM 1086 O O . GLN A 1 134 ? 0.119 -1.795 -0.804 1.00 98.75 134 GLN A O 1
ATOM 1091 N N . HIS A 1 135 ? 1.612 -1.747 -2.461 1.00 98.81 135 HIS A N 1
ATOM 1092 C CA . HIS A 1 135 ? 0.668 -1.201 -3.429 1.00 98.81 135 HIS A CA 1
ATOM 1093 C C . HIS A 1 135 ? -0.452 -2.167 -3.828 1.00 98.81 135 HIS A C 1
ATOM 1095 O O . HIS A 1 135 ? -1.519 -1.706 -4.221 1.00 98.81 135 HIS A O 1
ATOM 1101 N N . GLN A 1 136 ? -0.262 -3.479 -3.714 1.00 98.88 136 GLN A N 1
ATOM 1102 C CA . GLN A 1 136 ? -1.318 -4.470 -3.924 1.00 98.88 136 GLN A CA 1
ATOM 1103 C C . GLN A 1 136 ? -2.361 -4.421 -2.809 1.00 98.88 136 GLN A C 1
ATOM 1105 O O . GLN A 1 136 ? -3.556 -4.501 -3.098 1.00 98.88 136 GLN A O 1
ATOM 1110 N N . GLU A 1 137 ? -1.929 -4.241 -1.560 1.00 98.88 137 GLU A N 1
ATOM 1111 C CA . GLU A 1 137 ? -2.844 -3.973 -0.450 1.00 98.88 137 GLU A CA 1
ATOM 1112 C C . GLU A 1 137 ? -3.588 -2.649 -0.665 1.00 98.88 137 GLU A C 1
ATOM 1114 O O . GLU A 1 137 ? -4.817 -2.624 -0.584 1.00 98.88 137 GLU A O 1
ATOM 1119 N N . LEU A 1 138 ? -2.878 -1.586 -1.067 1.00 98.75 138 LEU A N 1
ATOM 1120 C CA . LEU A 1 138 ? -3.507 -0.294 -1.365 1.00 98.75 138 LEU A CA 1
ATOM 1121 C C . LEU A 1 138 ? -4.516 -0.376 -2.512 1.00 98.75 138 LEU A C 1
ATOM 1123 O O . LEU A 1 138 ? -5.593 0.194 -2.408 1.00 98.75 138 LEU A O 1
ATOM 1127 N N . ILE A 1 139 ? -4.239 -1.138 -3.576 1.00 98.75 139 ILE A N 1
ATOM 1128 C CA . ILE A 1 139 ? -5.215 -1.359 -4.655 1.00 98.75 139 ILE A CA 1
ATOM 1129 C C . ILE A 1 139 ? -6.527 -1.915 -4.090 1.00 98.75 139 ILE A C 1
ATOM 1131 O O . ILE A 1 139 ? -7.591 -1.481 -4.526 1.00 98.75 139 ILE A O 1
ATOM 1135 N N . LEU A 1 140 ? -6.467 -2.845 -3.130 1.00 98.56 140 LEU A N 1
ATOM 1136 C CA . LEU A 1 140 ? -7.650 -3.435 -2.500 1.00 98.56 140 LEU A CA 1
ATOM 1137 C C . LEU A 1 140 ? -8.382 -2.452 -1.579 1.00 98.56 140 LEU A C 1
ATOM 1139 O O . LEU A 1 140 ? -9.613 -2.402 -1.606 1.00 98.56 140 LEU A O 1
ATOM 1143 N N . THR A 1 141 ? -7.666 -1.677 -0.763 1.00 98.56 141 THR A N 1
ATOM 1144 C CA . THR A 1 141 ? -8.302 -0.692 0.128 1.00 98.56 141 THR A CA 1
ATOM 1145 C C . THR A 1 141 ? -8.919 0.458 -0.658 1.00 98.56 141 THR A C 1
ATOM 1147 O O . THR A 1 141 ? -10.051 0.859 -0.383 1.00 98.56 141 THR A O 1
ATOM 1150 N N . ASP A 1 142 ? -8.214 0.930 -1.681 1.00 98.56 142 ASP A N 1
ATOM 1151 C CA . ASP A 1 142 ? -8.610 2.068 -2.499 1.00 98.56 142 ASP A CA 1
ATOM 1152 C C . ASP A 1 142 ? -9.819 1.716 -3.356 1.00 98.56 142 ASP A C 1
ATOM 1154 O O . ASP A 1 142 ? -10.805 2.454 -3.367 1.00 98.56 142 ASP A O 1
ATOM 1158 N N . ILE A 1 143 ? -9.812 0.540 -3.996 1.00 97.81 143 ILE A N 1
ATOM 1159 C CA . ILE A 1 143 ? -10.971 0.102 -4.774 1.00 97.81 143 ILE A CA 1
ATOM 1160 C C . ILE A 1 143 ? -12.181 -0.197 -3.892 1.00 97.81 143 ILE A C 1
ATOM 1162 O O . ILE A 1 143 ? -13.311 0.076 -4.290 1.00 97.81 143 ILE A O 1
ATOM 1166 N N . LYS A 1 144 ? -11.968 -0.705 -2.670 1.00 97.25 144 LYS A N 1
ATOM 1167 C CA . LYS A 1 144 ? -13.056 -0.893 -1.707 1.00 97.25 144 LYS A CA 1
ATOM 1168 C C . LYS A 1 144 ? -13.713 0.442 -1.364 1.00 97.25 144 LYS A C 1
ATOM 1170 O O . LYS A 1 144 ? -14.936 0.490 -1.291 1.00 97.25 144 LYS A O 1
ATOM 1175 N N . HIS A 1 145 ? -12.937 1.513 -1.207 1.00 97.44 145 HIS A N 1
ATOM 1176 C CA . HIS A 1 145 ? -13.490 2.842 -0.963 1.00 97.44 145 HIS A CA 1
ATOM 1177 C C . HIS A 1 145 ? -14.192 3.414 -2.200 1.00 97.44 145 HIS A C 1
ATOM 1179 O O . HIS A 1 145 ? -15.288 3.958 -2.080 1.00 97.44 145 HIS A O 1
ATOM 1185 N N . VAL A 1 146 ? -13.613 3.270 -3.395 1.00 96.50 146 VAL A N 1
ATOM 1186 C CA . VAL A 1 146 ? -14.249 3.704 -4.654 1.00 96.50 146 VAL A CA 1
ATOM 1187 C C . VAL A 1 146 ? -15.606 3.021 -4.846 1.00 96.50 146 VAL A C 1
ATOM 1189 O O . VAL A 1 146 ? -16.612 3.698 -5.040 1.00 96.50 146 VAL A O 1
ATOM 1192 N N . LEU A 1 147 ? -15.661 1.692 -4.732 1.00 95.44 147 LEU A N 1
ATOM 1193 C CA . LEU A 1 147 ? -16.902 0.935 -4.914 1.00 95.44 147 LEU A CA 1
ATOM 1194 C C . LEU A 1 147 ? -17.875 1.117 -3.741 1.00 95.44 147 LEU A C 1
ATOM 1196 O O . LEU A 1 147 ? -19.079 1.203 -3.960 1.00 95.44 147 LEU A O 1
ATOM 1200 N N . GLY A 1 148 ? -17.367 1.210 -2.510 1.00 93.56 148 GLY A N 1
ATOM 1201 C CA . GLY A 1 148 ? -18.170 1.393 -1.297 1.00 93.56 148 GLY A CA 1
ATOM 1202 C C . GLY A 1 148 ? -18.808 2.778 -1.175 1.00 93.56 148 GLY A C 1
ATOM 1203 O O . GLY A 1 148 ? -19.809 2.920 -0.485 1.00 93.56 148 GLY A O 1
ATOM 1204 N N . THR A 1 149 ? -18.262 3.788 -1.858 1.00 91.00 149 THR A N 1
ATOM 1205 C CA . THR A 1 149 ? -18.857 5.136 -1.948 1.00 91.00 149 THR A CA 1
ATOM 1206 C C . THR A 1 149 ? -19.731 5.337 -3.187 1.00 91.00 149 THR A C 1
ATOM 1208 O O . THR A 1 149 ? -20.416 6.355 -3.298 1.00 91.00 149 THR A O 1
ATOM 1211 N N . SER A 1 150 ? -19.737 4.384 -4.123 1.00 90.25 150 SER A N 1
ATOM 1212 C CA . SER A 1 150 ? -20.608 4.433 -5.295 1.00 90.25 150 SER A CA 1
ATOM 1213 C C . SER A 1 150 ? -22.074 4.273 -4.888 1.00 90.25 150 SER A C 1
ATOM 1215 O O . SER A 1 150 ? -22.438 3.330 -4.188 1.00 90.25 150 SER A O 1
ATOM 1217 N N . LEU A 1 151 ? -22.947 5.146 -5.406 1.00 87.31 151 LEU A N 1
ATOM 1218 C CA . LEU A 1 151 ? -24.404 5.021 -5.233 1.00 87.31 151 LEU A CA 1
ATOM 1219 C C . LEU A 1 151 ? -24.959 3.741 -5.871 1.00 87.31 151 LEU A C 1
ATOM 1221 O O . LEU A 1 151 ? -25.994 3.229 -5.451 1.00 87.31 151 LEU A O 1
ATOM 1225 N N . PHE A 1 152 ? -24.282 3.236 -6.904 1.00 86.06 152 PHE A N 1
ATOM 1226 C CA . PHE A 1 152 ? -24.567 1.928 -7.469 1.00 86.06 152 PHE A CA 1
ATOM 1227 C C . PHE A 1 152 ? -23.581 0.926 -6.874 1.00 86.06 152 PHE A C 1
ATOM 1229 O O . PHE A 1 152 ? -22.435 0.835 -7.322 1.00 86.06 152 PHE A O 1
ATOM 1236 N N . GLN A 1 153 ? -24.025 0.212 -5.837 1.00 81.75 153 GLN A N 1
ATOM 1237 C CA . GLN A 1 153 ? -23.205 -0.775 -5.142 1.00 81.75 153 GLN A CA 1
ATOM 1238 C C . GLN A 1 153 ? -22.810 -1.899 -6.105 1.00 81.75 153 GLN A C 1
ATOM 1240 O O . GLN A 1 153 ? -23.658 -2.630 -6.623 1.00 81.75 153 GLN A O 1
ATOM 1245 N N . ALA A 1 154 ? -21.507 -2.041 -6.331 1.00 86.31 154 ALA A N 1
ATOM 1246 C CA . ALA A 1 154 ? -20.932 -3.087 -7.160 1.00 86.31 154 ALA A CA 1
ATOM 1247 C C . ALA A 1 154 ? -19.978 -3.942 -6.325 1.00 86.31 154 ALA A C 1
ATOM 1249 O O . ALA A 1 154 ? -19.117 -3.437 -5.604 1.00 86.31 154 ALA A O 1
ATOM 1250 N N . ALA A 1 155 ? -20.125 -5.262 -6.425 1.00 90.88 155 ALA A N 1
ATOM 1251 C CA . ALA A 1 155 ? -19.198 -6.183 -5.791 1.00 90.88 155 ALA A CA 1
ATOM 1252 C C . ALA A 1 155 ? -17.894 -6.240 -6.598 1.00 90.88 155 ALA A C 1
ATOM 1254 O O . ALA A 1 155 ? -17.924 -6.522 -7.794 1.00 90.88 155 ALA A O 1
ATOM 1255 N N . TYR A 1 156 ? -16.752 -6.052 -5.928 1.00 94.25 156 TYR A N 1
ATOM 1256 C CA . TYR A 1 156 ? -15.418 -6.214 -6.525 1.00 94.25 156 TYR A CA 1
ATOM 1257 C C . TYR A 1 156 ? -15.257 -7.570 -7.231 1.00 94.25 156 TYR A C 1
ATOM 1259 O O . TYR A 1 156 ? -14.722 -7.667 -8.333 1.00 94.25 156 TYR A O 1
ATOM 1267 N N . ARG A 1 157 ? -15.727 -8.636 -6.578 1.00 90.50 157 ARG A N 1
ATOM 1268 C CA . ARG A 1 157 ? -15.824 -9.995 -7.116 1.00 90.50 157 ARG A CA 1
ATOM 1269 C C . ARG A 1 157 ? -17.084 -10.651 -6.549 1.00 90.50 157 ARG A C 1
ATOM 1271 O O . ARG A 1 157 ? -17.478 -10.304 -5.433 1.00 90.50 157 ARG A O 1
ATOM 1278 N N . PRO A 1 158 ? -17.699 -11.609 -7.263 1.00 83.06 158 PRO A N 1
ATOM 1279 C CA . PRO A 1 158 ? -18.778 -12.410 -6.701 1.00 83.06 158 PRO A CA 1
ATOM 1280 C C . PRO A 1 158 ? -18.326 -13.070 -5.396 1.00 83.06 158 PRO A C 1
ATOM 1282 O O . PRO A 1 158 ? -17.201 -13.573 -5.314 1.00 83.06 158 PRO A O 1
ATOM 1285 N N . ALA A 1 159 ? -19.199 -13.084 -4.389 1.00 75.94 159 ALA A N 1
ATOM 1286 C CA . ALA A 1 159 ? -18.928 -13.826 -3.167 1.00 75.94 159 ALA A CA 1
ATOM 1287 C C . ALA A 1 159 ? -18.708 -15.312 -3.516 1.00 75.94 159 ALA A C 1
ATOM 1289 O O . ALA A 1 159 ? -19.505 -15.880 -4.272 1.00 75.94 159 ALA A O 1
ATOM 1290 N N . PRO A 1 160 ? -17.651 -15.962 -2.996 1.00 71.06 160 PRO A N 1
ATOM 1291 C CA . PRO A 1 160 ? -17.509 -17.407 -3.118 1.00 71.06 160 PRO A CA 1
ATOM 1292 C C . PRO A 1 160 ? -18.764 -18.089 -2.564 1.00 71.06 160 PRO A C 1
ATOM 1294 O O . PRO A 1 160 ? -19.250 -17.696 -1.505 1.00 71.06 160 PRO A O 1
ATOM 1297 N N . ALA A 1 161 ? -19.273 -19.127 -3.235 1.00 63.03 161 ALA A N 1
ATOM 1298 C CA . ALA A 1 161 ? -20.493 -19.830 -2.811 1.00 63.03 161 ALA A CA 1
ATOM 1299 C C . ALA A 1 161 ? -20.423 -20.362 -1.359 1.00 63.03 161 ALA A C 1
ATOM 1301 O O . ALA A 1 161 ? -21.450 -20.524 -0.707 1.00 63.03 161 ALA A O 1
ATOM 1302 N N . GLU A 1 162 ? -19.214 -20.580 -0.835 1.00 58.69 162 GLU A N 1
ATOM 1303 C CA . GLU A 1 162 ? -18.943 -21.081 0.519 1.00 58.69 162 GLU A CA 1
ATOM 1304 C C . GLU A 1 162 ? -18.747 -19.971 1.574 1.00 58.69 162 GLU A C 1
ATOM 1306 O O . GLU A 1 162 ? -18.691 -20.256 2.769 1.00 58.69 162 GLU A O 1
ATOM 1311 N N . SER A 1 163 ? -18.692 -18.691 1.181 1.00 53.91 163 SER A N 1
ATOM 1312 C CA . SER A 1 163 ? -18.437 -17.569 2.105 1.00 53.91 163 SER A CA 1
ATOM 1313 C C . SER A 1 163 ? -19.586 -17.301 3.083 1.00 53.91 163 SER A C 1
ATOM 1315 O O . SER A 1 163 ? -19.348 -16.690 4.122 1.00 53.91 163 SER A O 1
ATOM 1317 N N . ALA A 1 164 ? -20.800 -17.783 2.807 1.00 50.38 164 ALA A N 1
ATOM 1318 C CA . ALA A 1 164 ? -21.918 -17.693 3.750 1.00 50.38 164 ALA A CA 1
ATOM 1319 C C . ALA A 1 164 ? -21.768 -18.651 4.952 1.00 50.38 164 ALA A C 1
ATOM 1321 O O . ALA A 1 164 ? -22.482 -18.505 5.941 1.00 50.38 164 ALA A O 1
ATOM 1322 N N . ALA A 1 165 ? -20.847 -19.621 4.876 1.00 48.34 165 ALA A N 1
ATOM 1323 C CA . ALA A 1 165 ? -20.654 -20.672 5.874 1.00 48.34 165 ALA A CA 1
ATOM 1324 C C . ALA A 1 165 ? -19.292 -20.609 6.588 1.00 48.34 165 ALA A C 1
ATOM 1326 O O . ALA A 1 165 ? -18.981 -21.509 7.369 1.00 48.34 165 ALA A O 1
ATOM 1327 N N . ALA A 1 166 ? -18.486 -19.566 6.358 1.00 52.00 166 ALA A N 1
ATOM 1328 C CA . ALA A 1 166 ? -17.229 -19.361 7.072 1.00 52.00 166 ALA A CA 1
ATOM 1329 C C . ALA A 1 166 ? -17.507 -18.926 8.521 1.00 52.00 166 ALA A C 1
ATOM 1331 O O . ALA A 1 166 ? -17.472 -17.750 8.864 1.00 52.00 166 ALA A O 1
ATOM 1332 N N . SER A 1 167 ? -17.824 -19.932 9.334 1.00 51.97 167 SER A N 1
ATOM 1333 C CA . SER A 1 167 ? -17.530 -20.070 10.753 1.00 51.97 167 SER A CA 1
ATOM 1334 C C . SER A 1 167 ? -17.655 -18.781 11.560 1.00 51.97 167 SER A C 1
ATOM 1336 O O . SER A 1 167 ? -16.680 -18.046 11.726 1.00 51.97 167 SER A O 1
ATOM 1338 N N . ALA A 1 168 ? -18.808 -18.594 12.216 1.00 51.91 168 ALA A N 1
ATOM 1339 C CA . ALA A 1 168 ? -18.770 -17.993 13.546 1.00 51.91 168 ALA A CA 1
ATOM 1340 C C . ALA A 1 168 ? -17.604 -18.671 14.281 1.00 51.91 168 ALA A C 1
ATOM 1342 O O . ALA A 1 168 ? -17.575 -19.909 14.275 1.00 51.91 168 ALA A O 1
ATOM 1343 N N . PRO A 1 169 ? -16.606 -17.936 14.802 1.00 52.75 169 PRO A N 1
ATOM 1344 C CA . PRO A 1 169 ? -15.537 -18.573 15.541 1.00 52.75 169 PRO A CA 1
ATOM 1345 C C . PRO A 1 169 ? -16.209 -19.384 16.648 1.00 52.75 169 PRO A C 1
ATOM 1347 O O . PRO A 1 169 ? -16.754 -18.821 17.596 1.00 52.75 169 PRO A O 1
ATOM 1350 N N . GLY A 1 170 ? -16.241 -20.717 16.491 1.00 53.22 170 GLY A N 1
ATOM 1351 C CA . GLY A 1 170 ? -16.598 -21.618 17.582 1.00 53.22 170 GLY A CA 1
ATOM 1352 C C . GLY A 1 170 ? -15.724 -21.215 18.760 1.00 53.22 170 GLY A C 1
ATOM 1353 O O . GLY A 1 170 ? -14.607 -20.782 18.488 1.00 53.22 170 GLY A O 1
ATOM 1354 N N . PRO A 1 171 ? -16.217 -21.266 20.009 1.00 52.00 171 PRO A N 1
ATOM 1355 C CA . PRO A 1 171 ? -15.698 -20.496 21.136 1.00 52.00 171 PRO A CA 1
ATOM 1356 C C . PRO A 1 171 ? -14.188 -20.696 21.292 1.00 52.00 171 PRO A C 1
ATOM 1358 O O . PRO A 1 171 ? -13.721 -21.570 22.018 1.00 52.00 171 PRO A O 1
ATOM 1361 N N . ALA A 1 172 ? -13.412 -19.890 20.573 1.00 53.88 172 ALA A N 1
ATOM 1362 C CA . ALA A 1 172 ? -11.988 -19.793 20.731 1.00 53.88 172 ALA A CA 1
ATOM 1363 C C . ALA A 1 172 ? -11.890 -19.073 22.058 1.00 53.88 172 ALA A C 1
ATOM 1365 O O . ALA A 1 172 ? -12.372 -17.942 22.171 1.00 53.88 172 ALA A O 1
ATOM 1366 N N . SER A 1 173 ? -11.421 -19.794 23.077 1.00 56.44 173 SER A N 1
ATOM 1367 C CA . SER A 1 173 ? -11.343 -19.308 24.449 1.00 56.44 173 SER A CA 1
ATOM 1368 C C . SER A 1 173 ? -10.952 -17.836 24.435 1.00 56.44 173 SER A C 1
ATOM 1370 O O . SER A 1 173 ? -9.941 -17.496 23.813 1.00 56.44 173 SER A O 1
ATOM 1372 N N . ALA A 1 174 ? -11.762 -16.991 25.076 1.00 63.62 174 ALA A N 1
ATOM 1373 C CA . ALA A 1 174 ? -11.446 -15.604 25.397 1.00 63.62 174 ALA A CA 1
ATOM 1374 C C . ALA A 1 174 ? -10.216 -15.586 26.322 1.00 63.62 174 ALA A C 1
ATOM 1376 O O . ALA A 1 174 ? -10.314 -15.426 27.533 1.00 63.62 174 ALA A O 1
ATOM 1377 N N . GLY A 1 175 ? -9.070 -15.925 25.745 1.00 83.56 175 GLY A N 1
ATOM 1378 C CA . GLY A 1 175 ? -7.844 -16.254 26.433 1.00 83.56 175 GLY A CA 1
ATOM 1379 C C . GLY A 1 175 ? -6.858 -15.124 26.262 1.00 83.56 175 GLY A C 1
ATOM 1380 O O . GLY A 1 175 ? -6.758 -14.514 25.196 1.00 83.56 175 GLY A O 1
ATOM 1381 N N . TRP A 1 176 ? -6.119 -14.880 27.325 1.00 93.75 176 TRP A N 1
ATOM 1382 C CA . TRP A 1 176 ? -5.051 -13.909 27.367 1.00 93.75 176 TRP A CA 1
ATOM 1383 C C . TRP A 1 176 ? -3.720 -14.636 27.215 1.00 93.75 176 TRP A C 1
ATOM 1385 O O . TRP A 1 176 ? -3.507 -15.715 27.772 1.00 93.75 176 TRP A O 1
ATOM 1395 N N . ARG A 1 177 ? -2.834 -14.076 26.394 1.00 94.88 177 ARG A N 1
ATOM 1396 C CA . ARG A 1 177 ? -1.441 -14.503 26.304 1.00 94.88 177 ARG A CA 1
ATOM 1397 C C . ARG A 1 177 ? -0.644 -13.613 27.235 1.00 94.88 177 ARG A C 1
ATOM 1399 O O . ARG A 1 177 ? -0.499 -12.428 26.948 1.00 94.88 177 ARG A O 1
ATOM 1406 N N . ALA A 1 178 ? -0.162 -14.192 28.327 1.00 96.56 178 ALA A N 1
ATOM 1407 C CA . ALA A 1 178 ? 0.663 -13.487 29.291 1.00 96.56 178 ALA A CA 1
ATOM 1408 C C . ALA A 1 178 ? 2.111 -13.369 28.807 1.00 96.56 178 ALA A C 1
ATOM 1410 O O . ALA A 1 178 ? 2.700 -14.333 28.308 1.00 96.56 178 ALA A O 1
ATOM 1411 N N . PHE A 1 179 ? 2.685 -12.189 29.006 1.00 96.75 179 PHE A N 1
ATOM 1412 C CA . PHE A 1 179 ? 4.077 -11.862 28.744 1.00 96.75 179 PHE A CA 1
ATOM 1413 C C . PHE A 1 179 ? 4.714 -11.434 30.062 1.00 96.75 179 PHE A C 1
ATOM 1415 O O . PHE A 1 179 ? 4.248 -10.505 30.721 1.00 96.75 179 PHE A O 1
ATOM 1422 N N . ALA A 1 180 ? 5.762 -12.150 30.467 1.00 97.75 180 ALA A N 1
ATOM 1423 C CA . ALA A 1 180 ? 6.482 -11.837 31.691 1.00 97.75 180 ALA A CA 1
ATOM 1424 C C . ALA A 1 180 ? 7.254 -10.518 31.553 1.00 97.75 180 ALA A C 1
ATOM 1426 O O . ALA A 1 180 ? 7.785 -10.205 30.479 1.00 97.75 180 ALA A O 1
ATOM 1427 N N . GLU A 1 181 ? 7.357 -9.793 32.668 1.00 98.44 181 GLU A N 1
ATOM 1428 C CA . GLU A 1 181 ? 8.234 -8.631 32.761 1.00 98.44 181 GLU A CA 1
ATOM 1429 C C . GLU A 1 181 ? 9.684 -9.021 32.447 1.00 98.44 181 GLU A C 1
ATOM 1431 O O . GLU A 1 181 ? 10.142 -10.119 32.781 1.00 98.44 181 GLU A O 1
ATOM 1436 N N . GLY A 1 182 ? 10.423 -8.123 31.804 1.00 98.44 182 GLY A N 1
ATOM 1437 C CA . GLY A 1 182 ? 11.833 -8.353 31.533 1.00 98.44 182 GLY A CA 1
ATOM 1438 C C . GLY A 1 182 ? 12.374 -7.591 30.338 1.00 98.44 182 GLY A C 1
ATOM 1439 O O . GLY A 1 182 ? 11.708 -6.762 29.718 1.00 98.44 182 GLY A O 1
ATOM 1440 N N . ILE A 1 183 ? 13.633 -7.888 30.025 1.00 98.44 183 ILE A N 1
ATOM 1441 C CA . ILE A 1 183 ? 14.307 -7.367 28.840 1.00 98.44 183 ILE A CA 1
ATOM 1442 C C . ILE A 1 183 ? 14.029 -8.310 27.670 1.00 98.44 183 ILE A C 1
ATOM 1444 O O . ILE A 1 183 ? 14.409 -9.479 27.713 1.00 98.44 183 ILE A O 1
ATOM 1448 N N . HIS A 1 184 ? 13.423 -7.772 26.618 1.00 97.44 184 HIS A N 1
ATOM 1449 C CA . HIS A 1 184 ? 13.115 -8.463 25.368 1.00 97.44 184 HIS A CA 1
ATOM 1450 C C . HIS A 1 184 ? 13.883 -7.826 24.213 1.00 97.44 184 HIS A C 1
ATOM 1452 O O . HIS A 1 184 ? 14.289 -6.667 24.290 1.00 97.44 184 HIS A O 1
ATOM 1458 N N . GLU A 1 185 ? 14.084 -8.573 23.132 1.00 97.38 185 GLU A N 1
ATOM 1459 C CA . GLU A 1 185 ? 14.657 -8.038 21.896 1.00 97.38 185 GLU A CA 1
ATOM 1460 C C . GLU A 1 185 ? 13.579 -7.907 20.825 1.00 97.38 185 GLU A C 1
ATOM 1462 O O . GLU A 1 185 ? 12.854 -8.866 20.558 1.00 97.38 185 GLU A O 1
ATOM 1467 N N . ILE A 1 186 ? 13.514 -6.739 20.189 1.00 97.50 186 ILE A N 1
ATOM 1468 C CA . ILE A 1 186 ? 12.628 -6.464 19.054 1.00 97.50 186 ILE A CA 1
ATOM 1469 C C . ILE A 1 186 ? 13.436 -5.952 17.863 1.00 97.50 186 ILE A C 1
ATOM 1471 O O . ILE A 1 186 ? 14.527 -5.410 18.040 1.00 97.50 186 ILE A O 1
ATOM 1475 N N . GLY A 1 187 ? 12.881 -6.114 16.663 1.00 97.38 187 GLY A N 1
ATOM 1476 C CA . GLY A 1 187 ? 13.480 -5.696 15.397 1.00 97.38 187 GLY A CA 1
ATOM 1477 C C . GLY A 1 187 ? 14.152 -6.830 14.614 1.00 97.38 187 GLY A C 1
ATOM 1478 O O . GLY A 1 187 ? 14.407 -7.919 15.141 1.00 97.38 187 GLY A O 1
ATOM 1479 N N . HIS A 1 188 ? 14.419 -6.562 13.336 1.00 96.25 188 HIS A N 1
ATOM 1480 C CA . HIS A 1 188 ? 14.945 -7.523 12.365 1.00 96.25 188 HIS A CA 1
ATOM 1481 C C . HIS A 1 188 ? 16.347 -8.021 12.728 1.00 96.25 188 HIS A C 1
ATOM 1483 O O . HIS A 1 188 ? 17.233 -7.235 13.066 1.00 96.25 188 HIS A O 1
ATOM 1489 N N . ASP A 1 189 ? 16.572 -9.333 12.624 1.00 92.12 189 ASP A N 1
ATOM 1490 C CA . ASP A 1 189 ? 17.830 -9.988 13.017 1.00 92.12 189 ASP A CA 1
ATOM 1491 C C . ASP A 1 189 ? 18.912 -9.986 11.917 1.00 92.12 189 ASP A C 1
ATOM 1493 O O . ASP A 1 189 ? 20.008 -10.518 12.114 1.00 92.12 189 ASP A O 1
ATOM 1497 N N . GLY A 1 190 ? 18.606 -9.378 10.768 1.00 87.75 190 GLY A N 1
ATOM 1498 C CA . GLY A 1 190 ? 19.493 -9.261 9.614 1.00 87.75 190 GLY A CA 1
ATOM 1499 C C . GLY A 1 190 ? 19.401 -10.419 8.616 1.00 87.75 190 GLY A C 1
ATOM 1500 O O . GLY A 1 190 ? 20.140 -10.418 7.631 1.00 87.75 190 GLY A O 1
ATOM 1501 N N . ARG A 1 191 ? 18.523 -11.413 8.822 1.00 87.75 191 ARG A N 1
ATOM 1502 C CA . ARG A 1 191 ? 18.334 -12.527 7.878 1.00 87.75 191 ARG A CA 1
ATOM 1503 C C . ARG A 1 191 ? 17.143 -12.288 6.959 1.00 87.75 191 ARG A C 1
ATOM 1505 O O . ARG A 1 191 ? 16.005 -12.259 7.400 1.00 87.75 191 ARG A O 1
ATOM 1512 N N . GLY A 1 192 ? 17.394 -12.238 5.654 1.00 89.50 192 GLY A N 1
ATOM 1513 C CA . GLY A 1 192 ? 16.338 -11.994 4.667 1.00 89.50 192 GLY A CA 1
ATOM 1514 C C . GLY A 1 192 ? 15.969 -10.514 4.557 1.00 89.50 192 GLY A C 1
ATOM 1515 O O . GLY A 1 192 ? 16.630 -9.655 5.142 1.00 89.50 192 GLY A O 1
ATOM 1516 N N . PHE A 1 193 ? 14.950 -10.228 3.748 1.00 92.12 193 PHE A N 1
ATOM 1517 C CA . PHE A 1 193 ? 14.469 -8.868 3.517 1.00 92.12 193 PHE A CA 1
ATOM 1518 C C . PHE A 1 193 ? 13.692 -8.341 4.730 1.00 92.12 193 PHE A C 1
ATOM 1520 O O . PHE A 1 193 ? 12.908 -9.080 5.321 1.00 92.12 193 PHE A O 1
ATOM 1527 N N . ALA A 1 194 ? 13.901 -7.067 5.047 1.00 94.75 194 ALA A N 1
ATOM 1528 C CA . ALA A 1 194 ? 13.069 -6.261 5.932 1.00 94.75 194 ALA A CA 1
ATOM 1529 C C . ALA A 1 194 ? 13.169 -4.799 5.482 1.00 94.75 194 ALA A C 1
ATOM 1531 O O . ALA A 1 194 ? 14.185 -4.399 4.897 1.00 94.75 194 ALA A O 1
ATOM 1532 N N . PHE A 1 195 ? 12.144 -4.003 5.769 1.00 95.12 195 PHE A N 1
ATOM 1533 C CA . PHE A 1 195 ? 12.246 -2.557 5.625 1.00 95.12 195 PHE A CA 1
ATOM 1534 C C . PHE A 1 195 ? 13.219 -1.980 6.660 1.00 95.12 195 PHE A C 1
ATOM 1536 O O . PHE A 1 195 ? 13.487 -2.563 7.712 1.00 95.12 195 PHE A O 1
ATOM 1543 N N . ASP A 1 196 ? 13.770 -0.810 6.355 1.00 94.12 196 ASP A N 1
ATOM 1544 C CA . ASP A 1 196 ? 14.739 -0.122 7.210 1.00 94.12 196 ASP A CA 1
ATOM 1545 C C . ASP A 1 196 ? 14.181 0.204 8.606 1.00 94.12 196 ASP A C 1
ATOM 1547 O O . ASP A 1 196 ? 14.901 0.105 9.600 1.00 94.12 196 ASP A O 1
ATOM 1551 N N . ASN A 1 197 ? 12.887 0.522 8.687 1.00 96.31 197 ASN A N 1
ATOM 1552 C CA . ASN A 1 197 ? 12.172 0.821 9.927 1.00 96.31 197 ASN A CA 1
ATOM 1553 C C . ASN A 1 197 ? 11.982 -0.385 10.868 1.00 96.31 197 ASN A C 1
ATOM 1555 O O . ASN A 1 197 ? 11.605 -0.195 12.024 1.00 96.31 197 ASN A O 1
ATOM 1559 N N . GLU A 1 198 ? 12.256 -1.607 10.407 1.00 97.00 198 GLU A N 1
ATOM 1560 C CA . GLU A 1 198 ? 12.166 -2.821 11.223 1.00 97.00 198 GLU A CA 1
ATOM 1561 C C . GLU A 1 198 ? 13.444 -3.060 12.040 1.00 97.00 198 GLU A C 1
ATOM 1563 O O . GLU A 1 198 ? 13.484 -3.952 12.888 1.00 97.00 198 GLU A O 1
ATOM 1568 N N . GLY A 1 199 ? 14.504 -2.285 11.801 1.00 95.25 199 GLY A N 1
ATOM 1569 C CA . GLY A 1 199 ? 15.793 -2.424 12.467 1.00 95.25 199 GLY A CA 1
ATOM 1570 C C . GLY A 1 199 ? 16.302 -1.138 13.135 1.00 95.25 199 GLY A C 1
ATOM 1571 O O . GLY A 1 199 ? 15.666 -0.088 13.078 1.00 95.25 199 GLY A O 1
ATOM 1572 N N . PRO A 1 200 ? 17.490 -1.205 13.763 1.00 95.62 200 PRO A N 1
ATOM 1573 C CA . PRO A 1 200 ? 18.207 -2.430 14.115 1.00 95.62 200 PRO A CA 1
ATOM 1574 C C . PRO A 1 200 ? 17.528 -3.171 15.279 1.00 95.62 200 PRO A C 1
ATOM 1576 O O . PRO A 1 200 ? 16.815 -2.571 16.090 1.00 95.62 200 PRO A O 1
ATOM 1579 N N . ARG A 1 201 ? 17.809 -4.474 15.410 1.00 97.75 201 ARG A N 1
ATOM 1580 C CA . ARG A 1 201 ? 17.408 -5.245 16.592 1.00 97.75 201 ARG A CA 1
ATOM 1581 C C . ARG A 1 201 ? 18.004 -4.638 17.860 1.00 97.75 201 ARG A C 1
ATOM 1583 O O . ARG A 1 201 ? 19.208 -4.387 17.929 1.00 97.75 201 ARG A O 1
ATOM 1590 N N . HIS A 1 202 ? 17.171 -4.413 18.867 1.00 97.00 202 HIS A N 1
ATOM 1591 C CA . HIS A 1 202 ? 17.581 -3.782 20.117 1.00 97.00 202 HIS A CA 1
ATOM 1592 C C . HIS A 1 202 ? 16.768 -4.295 21.306 1.00 97.00 202 HIS A C 1
ATOM 1594 O O . HIS A 1 202 ? 15.737 -4.949 21.159 1.00 97.00 202 HIS A O 1
ATOM 1600 N N . ARG A 1 203 ? 17.274 -4.006 22.508 1.00 98.25 203 ARG A N 1
ATOM 1601 C CA . ARG A 1 203 ? 16.664 -4.423 23.771 1.00 98.25 203 ARG A CA 1
ATOM 1602 C C . ARG A 1 203 ? 15.656 -3.387 24.250 1.00 98.25 203 ARG A C 1
ATOM 1604 O O . ARG A 1 203 ? 15.983 -2.202 24.301 1.00 98.25 203 ARG A O 1
ATOM 1611 N N . VAL A 1 204 ? 14.495 -3.854 24.686 1.00 98.25 204 VAL A N 1
ATOM 1612 C CA . VAL A 1 204 ? 13.454 -3.063 25.349 1.00 98.25 204 VAL A CA 1
ATOM 1613 C C . VAL A 1 204 ? 13.085 -3.723 26.670 1.00 98.25 204 VAL A C 1
ATOM 1615 O O . VAL A 1 204 ? 13.079 -4.948 26.777 1.00 98.25 204 VAL A O 1
ATOM 1618 N N . PHE A 1 205 ? 12.809 -2.920 27.694 1.00 98.38 205 PHE A N 1
ATOM 1619 C CA . PHE A 1 205 ? 12.222 -3.427 28.929 1.00 98.38 205 PHE A CA 1
ATOM 1620 C C . PHE A 1 205 ? 10.703 -3.340 28.815 1.00 98.38 205 PHE A C 1
ATOM 1622 O O . PHE A 1 205 ? 10.178 -2.281 28.476 1.00 98.38 205 PHE A O 1
ATOM 1629 N N . LEU A 1 206 ? 10.020 -4.445 29.092 1.00 98.38 206 LEU A N 1
ATOM 1630 C CA . LEU A 1 206 ? 8.566 -4.514 29.146 1.00 98.38 206 LEU A CA 1
ATOM 1631 C C . LEU A 1 206 ? 8.160 -4.922 30.561 1.00 98.38 206 LEU A C 1
ATOM 1633 O O . LEU A 1 206 ? 8.733 -5.859 31.121 1.00 98.38 206 LEU A O 1
ATOM 1637 N N . GLU A 1 207 ? 7.174 -4.229 31.130 1.00 98.62 207 GLU A N 1
ATOM 1638 C CA . GLU A 1 207 ? 6.469 -4.714 32.321 1.00 98.62 207 GLU A CA 1
ATOM 1639 C C . GLU A 1 207 ? 5.637 -5.955 31.970 1.00 98.62 207 GLU A C 1
ATOM 1641 O O . GLU A 1 207 ? 5.472 -6.284 30.797 1.00 98.62 207 GLU A O 1
ATOM 1646 N N . ALA A 1 208 ? 5.122 -6.668 32.972 1.00 98.38 208 ALA A N 1
ATOM 1647 C CA . ALA A 1 208 ? 4.239 -7.800 32.722 1.00 98.38 208 ALA A CA 1
ATOM 1648 C C . ALA A 1 208 ? 2.906 -7.310 32.137 1.00 98.38 208 ALA A C 1
ATOM 1650 O O . ALA A 1 208 ? 2.291 -6.383 32.664 1.00 98.38 208 ALA A O 1
ATOM 1651 N N . PHE A 1 209 ? 2.448 -7.944 31.062 1.00 97.81 209 PHE A N 1
ATOM 1652 C CA . PHE A 1 209 ? 1.194 -7.592 30.399 1.00 97.81 209 PHE A CA 1
ATOM 1653 C C . PHE A 1 209 ? 0.576 -8.809 29.719 1.00 97.81 209 PHE A C 1
ATOM 1655 O O . PHE A 1 209 ? 1.191 -9.873 29.616 1.00 97.81 209 PHE A O 1
ATOM 1662 N N . GLU A 1 210 ? -0.645 -8.644 29.223 1.00 97.62 210 GLU A N 1
ATOM 1663 C CA . GLU A 1 210 ? -1.325 -9.675 28.457 1.00 97.62 210 GLU A CA 1
ATOM 1664 C C . GLU A 1 210 ? -1.901 -9.110 27.154 1.00 97.62 210 GLU A C 1
ATOM 1666 O O . GLU A 1 210 ? -2.332 -7.959 27.098 1.00 97.62 210 GLU A O 1
ATOM 1671 N N . ILE A 1 211 ? -1.934 -9.932 26.102 1.00 96.81 211 ILE A N 1
ATOM 1672 C CA . ILE A 1 211 ? -2.634 -9.623 24.844 1.00 96.81 211 ILE A CA 1
ATOM 1673 C C . ILE A 1 211 ? -3.721 -10.671 24.617 1.00 96.81 211 ILE A C 1
ATOM 1675 O O . ILE A 1 211 ? -3.476 -11.872 24.761 1.00 96.81 211 ILE A O 1
ATOM 1679 N N . ALA A 1 212 ? -4.915 -10.232 24.223 1.00 94.12 212 ALA A N 1
ATOM 1680 C CA . ALA A 1 212 ? -5.995 -11.129 23.838 1.00 94.12 212 ALA A CA 1
ATOM 1681 C C . ALA A 1 212 ? -5.570 -12.052 22.678 1.00 94.12 212 ALA A C 1
ATOM 1683 O O . ALA A 1 212 ? -4.957 -11.628 21.700 1.00 94.12 212 ALA A O 1
ATOM 1684 N N . ALA A 1 213 ? -5.924 -13.334 22.752 1.00 91.62 213 ALA A N 1
ATOM 1685 C CA . ALA A 1 213 ? -5.556 -14.329 21.742 1.00 91.62 213 ALA A CA 1
ATOM 1686 C C . ALA A 1 213 ? -6.318 -14.188 20.406 1.00 91.62 213 ALA A C 1
ATOM 1688 O O . ALA A 1 213 ? -6.036 -14.936 19.468 1.00 91.62 213 ALA A O 1
ATOM 1689 N N . ARG A 1 214 ? -7.276 -13.257 20.322 1.00 89.81 214 ARG A N 1
ATOM 1690 C CA . ARG A 1 214 ? -8.048 -12.921 19.121 1.00 89.81 214 ARG A CA 1
ATOM 1691 C C . ARG A 1 214 ? -8.286 -11.416 19.032 1.00 89.81 214 ARG A C 1
ATOM 1693 O O . ARG A 1 214 ? -8.224 -10.714 20.037 1.00 89.81 214 ARG A O 1
ATOM 1700 N N . THR A 1 215 ? -8.624 -10.950 17.837 1.00 92.81 215 THR A N 1
ATOM 1701 C CA . THR A 1 215 ? -9.090 -9.580 17.613 1.00 92.81 215 THR A CA 1
ATOM 1702 C C . THR A 1 215 ? -10.522 -9.385 18.127 1.00 92.81 215 THR A C 1
ATOM 1704 O O . THR A 1 215 ? -11.264 -10.352 18.345 1.00 92.81 215 THR A O 1
ATOM 1707 N N . ILE A 1 216 ? -10.908 -8.119 18.304 1.00 92.56 216 ILE A N 1
ATOM 1708 C CA . ILE A 1 216 ? -12.288 -7.712 18.600 1.00 92.56 216 ILE A CA 1
ATOM 1709 C C . ILE A 1 216 ? -13.190 -8.123 17.426 1.00 92.56 216 ILE A C 1
ATOM 1711 O O . ILE A 1 216 ? -12.814 -7.988 16.259 1.00 92.56 216 ILE A O 1
ATOM 1715 N N . THR A 1 217 ? -14.361 -8.670 17.737 1.00 92.69 217 THR A N 1
ATOM 1716 C CA . THR A 1 217 ? -15.367 -9.098 16.758 1.00 92.69 217 THR A CA 1
ATOM 1717 C C . THR A 1 217 ? -16.343 -7.970 16.429 1.00 92.69 217 THR A C 1
ATOM 1719 O O . THR A 1 217 ? -16.499 -7.019 17.191 1.00 92.69 217 THR A O 1
ATOM 1722 N N . CYS A 1 218 ? -17.071 -8.101 15.315 1.00 95.25 218 CYS A N 1
ATOM 1723 C CA . CYS A 1 218 ? -18.151 -7.165 14.989 1.00 95.25 218 CYS A CA 1
ATOM 1724 C C . CYS A 1 218 ? -19.238 -7.140 16.080 1.00 95.25 218 CYS A C 1
ATOM 1726 O O . CYS A 1 218 ? -19.756 -6.075 16.379 1.00 95.25 218 CYS A O 1
ATOM 1728 N N . GLY A 1 219 ? -19.545 -8.286 16.707 1.00 93.81 219 GLY A N 1
ATOM 1729 C CA . GLY A 1 219 ? -20.541 -8.369 17.783 1.00 93.81 219 GLY A CA 1
ATOM 1730 C C . GLY A 1 219 ? -20.144 -7.579 19.032 1.00 93.81 219 GLY A C 1
ATOM 1731 O O . GLY A 1 219 ? -20.940 -6.793 19.529 1.00 93.81 219 GLY A O 1
ATOM 1732 N N . GLU A 1 220 ? -18.896 -7.709 19.483 1.00 94.44 220 GLU A N 1
ATOM 1733 C CA . GLU A 1 220 ? -18.378 -6.921 20.616 1.00 94.44 220 GLU A CA 1
ATOM 1734 C C . GLU A 1 220 ? -18.322 -5.424 20.300 1.00 94.44 220 GLU A C 1
ATOM 1736 O O . GLU A 1 220 ? -18.555 -4.586 21.167 1.00 94.44 220 GLU A O 1
ATOM 1741 N N . LEU A 1 221 ? -18.043 -5.064 19.046 1.00 97.25 221 LEU A N 1
ATOM 1742 C CA . LEU A 1 221 ? -18.080 -3.667 18.632 1.00 97.25 221 LEU A CA 1
ATOM 1743 C C . LEU A 1 221 ? -19.516 -3.118 18.595 1.00 97.25 221 LEU A C 1
ATOM 1745 O O . LEU A 1 221 ? -19.726 -1.967 18.965 1.00 97.25 221 LEU A O 1
ATOM 1749 N N . CYS A 1 222 ? -20.509 -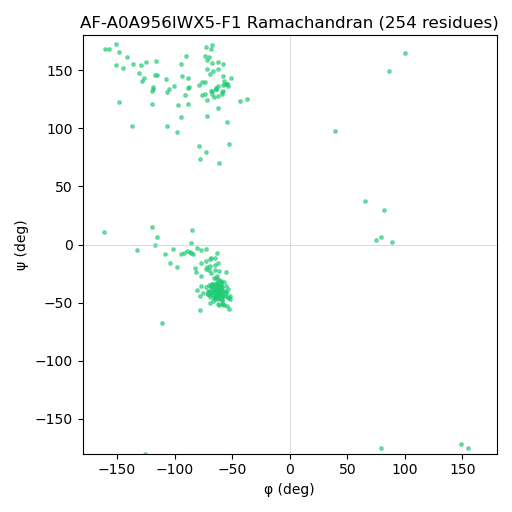3.937 18.228 1.00 97.38 222 CYS A N 1
ATOM 1750 C CA . CYS A 1 222 ? -21.923 -3.579 18.372 1.00 97.38 222 CYS A CA 1
ATOM 1751 C C . CYS A 1 222 ? -22.311 -3.353 19.838 1.00 97.38 222 CYS A C 1
ATOM 1753 O O . CYS A 1 222 ? -23.082 -2.440 20.110 1.00 97.38 222 CYS A O 1
ATOM 1755 N N . GLU A 1 223 ? -21.786 -4.148 20.778 1.00 97.81 223 GLU A N 1
ATOM 1756 C CA . GLU A 1 223 ? -22.007 -3.934 22.216 1.00 97.81 223 GLU A CA 1
ATOM 1757 C C . GLU A 1 223 ? -21.424 -2.589 22.673 1.00 97.81 223 GLU A C 1
ATOM 1759 O O . GLU A 1 223 ? -22.117 -1.827 23.343 1.00 97.81 223 GLU A O 1
ATOM 1764 N N . PHE A 1 224 ? -20.206 -2.244 22.237 1.00 98.19 224 PHE A N 1
ATOM 1765 C CA . PHE A 1 224 ? -19.603 -0.927 22.486 1.00 98.19 224 PHE A CA 1
ATOM 1766 C C . PHE A 1 224 ? -20.452 0.227 21.927 1.00 98.19 224 PHE A C 1
ATOM 1768 O O . PHE A 1 224 ? -20.653 1.228 22.611 1.00 98.19 224 PHE A O 1
ATOM 1775 N N . ILE A 1 225 ? -20.971 0.096 20.701 1.00 98.25 225 ILE A N 1
ATOM 1776 C CA . ILE A 1 225 ? -21.847 1.110 20.090 1.00 98.25 225 ILE A CA 1
ATOM 1777 C C . ILE A 1 225 ? -23.158 1.227 20.879 1.00 98.25 225 ILE A C 1
ATOM 1779 O O . ILE A 1 225 ? -23.580 2.330 21.212 1.00 98.25 225 ILE A O 1
ATOM 1783 N N . ALA A 1 226 ? -23.789 0.099 21.216 1.00 98.06 226 ALA A N 1
ATOM 1784 C CA . ALA A 1 226 ? -25.060 0.069 21.937 1.00 98.06 226 ALA A CA 1
ATOM 1785 C C . ALA A 1 226 ? -24.969 0.657 23.356 1.00 98.06 226 ALA A C 1
ATOM 1787 O O . ALA A 1 226 ? -25.957 1.204 23.845 1.00 98.06 226 ALA A O 1
ATOM 1788 N N . ASP A 1 227 ? -23.799 0.574 23.996 1.00 98.38 227 ASP A N 1
ATOM 1789 C CA . ASP A 1 227 ? -23.521 1.171 25.310 1.00 98.38 227 ASP A CA 1
ATOM 1790 C C . ASP A 1 227 ? -23.098 2.655 25.233 1.00 98.38 227 ASP A C 1
ATOM 1792 O O . ASP A 1 227 ? -22.628 3.239 26.208 1.00 98.38 227 ASP A O 1
ATOM 1796 N N . GLY A 1 228 ? -23.262 3.304 24.077 1.00 98.31 228 GLY A N 1
ATOM 1797 C CA . GLY A 1 228 ? -22.977 4.730 23.917 1.00 98.31 228 GLY A CA 1
ATOM 1798 C C . GLY A 1 228 ? -21.497 5.047 23.683 1.00 98.31 228 GLY A C 1
ATOM 1799 O O . GLY A 1 228 ? -21.001 6.099 24.104 1.00 98.31 228 GLY A O 1
ATOM 1800 N N . GLY A 1 229 ? -20.750 4.125 23.069 1.00 98.25 229 GLY A N 1
ATOM 1801 C CA . GLY A 1 229 ? -19.309 4.253 22.859 1.00 98.25 229 GLY A CA 1
ATOM 1802 C C . GLY A 1 229 ? -18.892 5.474 22.028 1.00 98.25 229 GLY A C 1
ATOM 1803 O O . GLY A 1 229 ? -17.846 6.069 22.298 1.00 98.25 229 GLY A O 1
ATOM 1804 N N . TYR A 1 230 ? -19.716 5.901 21.066 1.00 98.31 230 TYR A N 1
ATOM 1805 C CA . TYR A 1 230 ? -19.478 7.100 20.245 1.00 98.31 230 TYR A CA 1
ATOM 1806 C C . TYR A 1 230 ? -20.058 8.384 20.865 1.00 98.31 230 TYR A C 1
ATOM 1808 O O . TYR A 1 230 ? -19.801 9.487 20.386 1.00 98.31 230 TYR A O 1
ATOM 1816 N N . GLU A 1 231 ? -20.780 8.261 21.976 1.00 98.06 231 GLU A N 1
ATOM 1817 C CA . GLU A 1 231 ? -21.435 9.346 22.703 1.00 98.06 231 GLU A CA 1
ATOM 1818 C C . GLU A 1 231 ? -20.750 9.664 24.042 1.00 98.06 231 GLU A C 1
ATOM 1820 O O . GLU A 1 231 ? -21.082 10.669 24.672 1.00 98.06 231 GLU A O 1
ATOM 1825 N N . THR A 1 232 ? -19.785 8.844 24.477 1.00 98.38 232 THR A N 1
ATOM 1826 C CA . THR A 1 232 ? -19.154 8.935 25.804 1.00 98.38 232 THR A CA 1
ATOM 1827 C C . THR A 1 232 ? -17.723 9.499 25.728 1.00 98.38 232 THR A C 1
ATOM 1829 O O . THR A 1 232 ? -16.784 8.748 25.456 1.00 98.38 232 THR A O 1
ATOM 1832 N N . PRO A 1 233 ? -17.482 10.791 26.051 1.00 98.12 233 PRO A N 1
ATOM 1833 C CA . PRO A 1 233 ? -16.183 11.442 25.828 1.00 98.12 233 PRO A CA 1
ATOM 1834 C C . PRO A 1 233 ? -15.019 10.824 26.607 1.00 98.12 233 PRO A C 1
ATOM 1836 O O . PRO A 1 233 ? -13.881 10.856 26.151 1.00 98.12 233 PRO A O 1
ATOM 1839 N N . SER A 1 234 ? -15.285 10.259 27.789 1.00 98.12 234 SER A N 1
ATOM 1840 C CA . SER A 1 234 ? -14.254 9.678 28.657 1.00 98.12 234 SER A CA 1
ATOM 1841 C C . SER A 1 234 ? -13.622 8.400 28.103 1.00 98.12 234 SER A C 1
ATOM 1843 O O . SER A 1 234 ? -12.609 7.960 28.639 1.00 98.12 234 SER A O 1
ATOM 1845 N N . LEU A 1 235 ? -14.205 7.801 27.059 1.00 98.19 235 LEU A N 1
ATOM 1846 C CA . LEU A 1 235 ? -13.647 6.628 26.376 1.00 98.19 235 LEU A CA 1
ATOM 1847 C C . LEU A 1 235 ? -12.638 7.005 25.282 1.00 98.19 235 LEU A C 1
ATOM 1849 O O . LEU A 1 235 ? -11.982 6.129 24.722 1.00 98.19 235 LEU A O 1
ATOM 1853 N N . TRP A 1 236 ? -12.494 8.297 24.984 1.00 98.38 236 TRP A N 1
ATOM 1854 C CA . TRP A 1 236 ? -11.686 8.793 23.879 1.00 98.38 236 TRP A CA 1
ATOM 1855 C C . TRP A 1 236 ? -10.533 9.662 24.371 1.00 98.38 236 TRP A C 1
ATOM 1857 O O . TRP A 1 236 ? -10.653 10.449 25.310 1.00 98.38 236 TRP A O 1
ATOM 1867 N N . VAL A 1 237 ? -9.408 9.586 23.661 1.00 98.00 237 VAL A N 1
ATOM 1868 C CA . VAL A 1 237 ? -8.403 10.654 23.718 1.00 98.00 237 VAL A CA 1
ATOM 1869 C C . VAL A 1 237 ? -8.985 11.931 23.100 1.00 98.00 237 VAL A C 1
ATOM 1871 O O . VAL A 1 237 ? -9.800 11.861 22.181 1.00 98.00 237 VAL A O 1
ATOM 1874 N N . ALA A 1 238 ? -8.562 13.103 23.580 1.00 97.88 238 ALA A N 1
ATOM 1875 C CA . ALA A 1 238 ? -9.190 14.385 23.235 1.00 97.88 238 ALA A CA 1
ATOM 1876 C C . ALA A 1 238 ? -9.276 14.659 21.719 1.00 97.88 238 ALA A C 1
ATOM 1878 O O . ALA A 1 238 ? -10.312 15.109 21.235 1.00 97.88 238 ALA A O 1
ATOM 1879 N N . GLU A 1 239 ? -8.215 14.354 20.966 1.00 98.00 239 GLU A N 1
ATOM 1880 C CA . GLU A 1 239 ? -8.203 14.497 19.502 1.00 98.00 239 GLU A CA 1
ATOM 1881 C C . GLU A 1 239 ? -9.190 13.536 18.819 1.00 98.00 239 GLU A C 1
ATOM 1883 O O . GLU A 1 239 ? -9.900 13.926 17.894 1.00 98.00 239 GLU A O 1
ATOM 1888 N N . GLY A 1 240 ? -9.297 12.303 19.324 1.00 97.94 240 GLY A N 1
ATOM 1889 C CA . GLY A 1 240 ? -10.255 11.313 18.837 1.00 97.94 240 GLY A CA 1
ATOM 1890 C C . GLY A 1 240 ? -11.698 11.756 19.067 1.00 97.94 240 GLY A C 1
ATOM 1891 O O . GLY A 1 240 ? -12.499 11.716 18.138 1.00 97.94 240 GLY A O 1
ATOM 1892 N N . TRP A 1 241 ? -12.010 12.269 20.263 1.00 98.38 241 TRP A N 1
ATOM 1893 C CA . TRP A 1 241 ? -13.341 12.803 20.565 1.00 98.38 241 TRP A CA 1
ATOM 1894 C C . TRP A 1 241 ? -13.709 13.985 19.663 1.00 98.38 241 TRP A C 1
ATOM 1896 O O . TRP A 1 241 ? -14.813 14.042 19.123 1.00 98.38 241 TRP A O 1
ATOM 1906 N N . ALA A 1 242 ? -12.770 14.914 19.457 1.00 98.25 242 ALA A N 1
ATOM 1907 C CA . ALA A 1 242 ? -12.980 16.044 18.559 1.00 98.25 242 ALA A CA 1
ATOM 1908 C C . ALA A 1 242 ? -13.301 15.579 17.130 1.00 98.25 242 ALA A C 1
ATOM 1910 O O . ALA A 1 242 ? -14.191 16.145 16.495 1.00 98.25 242 ALA A O 1
ATOM 1911 N N . ARG A 1 243 ? -12.629 14.526 16.643 1.00 97.88 243 ARG A N 1
ATOM 1912 C CA . ARG A 1 243 ? -12.882 13.970 15.308 1.00 97.88 243 ARG A CA 1
ATOM 1913 C C . ARG A 1 243 ? -14.216 13.231 15.212 1.00 97.88 243 ARG A C 1
ATOM 1915 O O . ARG A 1 243 ? -14.950 13.481 14.262 1.00 97.88 243 ARG A O 1
ATOM 1922 N N . VAL A 1 244 ? -14.573 12.420 16.214 1.00 98.12 244 VAL A N 1
ATOM 1923 C CA . VAL A 1 244 ? -15.896 11.768 16.311 1.00 98.12 244 VAL A CA 1
ATOM 1924 C C . VAL A 1 244 ? -17.017 12.797 16.169 1.00 98.12 244 VAL A C 1
ATOM 1926 O O . VAL A 1 244 ? -17.931 12.603 15.373 1.00 98.12 244 VAL A O 1
ATOM 1929 N N . GLN A 1 245 ? -16.918 13.920 16.886 1.00 98.06 245 GLN A N 1
ATOM 1930 C CA . GLN A 1 245 ? -17.916 14.990 16.834 1.00 98.06 245 GLN A CA 1
ATOM 1931 C C . GLN A 1 245 ? -17.916 15.744 15.497 1.00 98.06 245 GLN A C 1
ATOM 1933 O O . GLN A 1 245 ? -18.982 16.043 14.965 1.00 98.06 245 GLN A O 1
ATOM 1938 N N . ALA A 1 246 ? -16.738 16.063 14.953 1.00 98.19 246 ALA A N 1
ATOM 1939 C CA . ALA A 1 246 ? -16.618 16.831 13.714 1.00 98.19 246 ALA A CA 1
ATOM 1940 C C . ALA A 1 246 ? -17.106 16.060 12.478 1.00 98.19 246 ALA A C 1
ATOM 1942 O O . ALA A 1 246 ? -17.691 16.658 11.577 1.00 98.19 246 ALA A O 1
ATOM 1943 N N . GLU A 1 247 ? -16.867 14.749 12.437 1.00 97.25 247 GLU A N 1
ATOM 1944 C CA . GLU A 1 247 ? -17.212 13.887 11.302 1.00 97.25 247 GLU A CA 1
ATOM 1945 C C . GLU A 1 247 ? -18.492 13.066 11.529 1.00 97.25 247 GLU A C 1
ATOM 1947 O O . GLU A 1 247 ? -18.944 12.375 10.619 1.00 97.25 247 GLU A O 1
ATOM 1952 N N . GLY A 1 248 ? -19.098 13.146 12.720 1.00 97.44 248 GLY A N 1
ATOM 1953 C CA . GLY A 1 248 ? -20.342 12.446 13.046 1.00 97.44 248 GLY A CA 1
ATOM 1954 C C . GLY A 1 248 ? -20.198 10.924 13.052 1.00 97.44 248 GLY A C 1
ATOM 1955 O O . GLY A 1 248 ? -21.095 10.219 12.592 1.00 97.44 248 GLY A O 1
ATOM 1956 N N . TRP A 1 249 ? -19.064 10.404 13.525 1.00 98.00 249 TRP A N 1
ATOM 1957 C CA . TRP A 1 249 ? -18.836 8.961 13.567 1.00 98.00 249 TRP A CA 1
ATOM 1958 C C . TRP A 1 249 ? -19.766 8.282 14.579 1.00 98.00 249 TRP A C 1
ATOM 1960 O O . TRP A 1 249 ? -19.802 8.682 15.739 1.00 98.00 249 TRP A O 1
ATOM 1970 N N . GLY A 1 250 ? -20.457 7.223 14.148 1.00 97.62 250 GLY A N 1
ATOM 1971 C CA . GLY A 1 250 ? -21.285 6.366 15.014 1.00 97.62 250 GLY A CA 1
ATOM 1972 C C . GLY A 1 250 ? -21.053 4.863 14.824 1.00 97.62 250 GLY A C 1
ATOM 1973 O O . GLY A 1 250 ? -21.630 4.048 15.537 1.00 97.62 250 GLY A O 1
ATOM 1974 N N . ALA A 1 251 ? -20.218 4.486 13.857 1.00 97.88 251 ALA A N 1
ATOM 1975 C CA . ALA A 1 251 ? -19.870 3.108 13.538 1.00 97.88 251 ALA A CA 1
ATOM 1976 C C . ALA A 1 251 ? -18.559 3.073 12.725 1.00 97.88 251 ALA A C 1
ATOM 1978 O O . ALA A 1 251 ? -18.095 4.120 12.253 1.00 97.88 251 ALA A O 1
ATOM 1979 N N . PRO A 1 252 ? -17.942 1.893 12.533 1.00 97.56 252 PRO A N 1
ATOM 1980 C CA . PRO A 1 252 ? -16.852 1.721 11.577 1.00 97.56 252 PRO A CA 1
ATOM 1981 C C . PRO A 1 252 ? -17.245 2.100 10.147 1.00 97.56 252 PRO A C 1
ATOM 1983 O O . PRO A 1 252 ? -18.403 1.999 9.748 1.00 97.56 252 PRO A O 1
ATOM 1986 N N . LEU A 1 253 ? -16.247 2.462 9.340 1.00 95.25 253 LEU A N 1
ATOM 1987 C CA . LEU A 1 253 ? -16.433 2.765 7.923 1.00 95.25 253 LEU A CA 1
ATOM 1988 C C . LEU A 1 253 ? -17.147 1.608 7.187 1.00 95.25 253 LEU A C 1
ATOM 1990 O O . LEU A 1 253 ? -16.786 0.440 7.360 1.00 95.25 253 LEU A O 1
ATOM 1994 N N . TYR A 1 254 ? -18.110 1.966 6.330 1.00 93.62 254 TYR A N 1
ATOM 1995 C CA . TYR A 1 254 ? -18.997 1.086 5.545 1.00 93.62 254 TYR A CA 1
ATOM 1996 C C . TYR A 1 254 ? -20.142 0.395 6.307 1.00 93.62 254 TYR A C 1
ATOM 1998 O O . TYR A 1 254 ? -20.835 -0.422 5.705 1.00 93.62 254 TYR A O 1
ATOM 2006 N N . TRP A 1 255 ? -20.339 0.668 7.599 1.00 94.31 255 TRP A N 1
ATOM 2007 C CA . TRP A 1 255 ? -21.508 0.176 8.338 1.00 94.31 255 TRP A CA 1
ATOM 2008 C C . TRP A 1 255 ? -22.673 1.164 8.185 1.00 94.31 255 TRP A C 1
ATOM 2010 O O . TRP A 1 255 ? -22.461 2.372 8.290 1.00 94.31 255 TRP A O 1
ATOM 2020 N N . GLU A 1 256 ? -23.876 0.638 7.939 1.00 86.06 256 GLU A N 1
ATOM 2021 C CA . GLU A 1 256 ? -25.138 1.381 7.766 1.00 86.06 256 GLU A CA 1
ATOM 2022 C C . GLU A 1 256 ? -26.209 0.887 8.745 1.00 86.06 256 GLU A C 1
ATOM 2024 O O . GLU A 1 256 ? -26.247 -0.340 9.008 1.00 86.06 256 GLU A O 1
#

Nearest PDB structures (foldseek):
  6o6m-assembly1_C  TM=9.480E-01  e=5.934E-21  Chloracidobacterium thermophilum B
  6o6l-assembly1_C  TM=9.521E-01  e=1.709E-20  Chloracidobacterium thermophilum B
  6o6l-assembly1_D  TM=9.487E-01  e=3.638E-20  Chloracidobacterium thermophilum B
  6qki-assembly1_A  TM=9.432E-01  e=2.017E-19  Chloracidobacterium thermophilum B
  8qf6-assembly1_D  TM=9.464E-01  e=2.632E-18  Escherichia coli BL21(DE3)

Foldseek 3Di:
DFDALVLLCVLLVLLVVLCVLDDLVLQLDFLFLVFARSLLLLLLLLVLCLPVAQVVDPPDDDPDPCSLALRDDDPVVSHHHDRSRCNSVCPPPPSVVSVVSSVVSSVSVSVDVVVPDDPVSSLSVVVSSVVSVVSSVSSVVNSCSSQLPDPPRDDSDPDDPCNVPPDPDPCPDQDKDKDAWDKDWFFDPPPDDDDPVRDDIDIDTDHIDIDGPDDDDPVVQVVCLVVCVLNDPVNDDPVRNVCCVVVVDRHPPSDD

Secondary structure (DSSP, 8-state):
-PPPHHHHHHHHHHHHHHHTTS-HHHHH--SSTT---HHHHHHHHHHHIIIIIGGGSTT---S-TTHHHHH--S-TTT-----GGGGGG---S-HHHHHHHHHHHHHHHHHHHHH---HHHHHHHHHHHHHHHHHHHHHHHHHHHHHHH-SS---SSPPPTTGGGS---------EEEE-SEEEEES--SSS---GGG-S-EEEEE-SEEEESSPPPHHHHHHHHHTTTTT-GGGS-HHHHHHHHHHT--SSTT--

pLDDT: mean 93.48, std 10.36, range [48.34, 98.88]

Mean predicted aligned error: 5.12 Å

Radius of gyration: 22.69 Å; Cα contacts (8 Å, |Δi|>4): 242; chains: 1; bounding box: 50×39×55 Å

Solvent-accessible surface area (backbone atoms only — not comparable to full-atom values): 15473 Å² total; per-residue (Å²): 119,78,70,46,63,68,58,52,51,51,57,59,47,48,52,50,62,69,51,64,71,55,52,74,69,61,31,44,42,52,80,46,62,89,33,61,14,46,54,52,51,58,37,24,51,41,45,46,46,47,63,72,49,46,58,75,42,91,89,58,72,77,94,53,82,61,48,57,32,69,41,42,86,78,58,64,91,80,46,72,53,55,59,63,78,48,53,51,73,54,69,68,73,43,71,66,52,41,53,51,49,41,54,54,50,51,56,50,50,47,52,45,54,74,72,56,73,56,75,68,58,26,49,54,49,48,52,48,51,54,50,38,52,54,47,44,54,46,46,55,56,31,48,48,49,45,36,70,67,36,91,70,79,57,74,77,60,83,78,58,91,64,63,87,67,70,60,78,79,68,87,68,69,97,39,68,48,78,43,78,55,45,81,46,77,49,54,49,88,77,78,70,91,74,64,74,88,43,44,75,54,45,79,45,81,42,72,64,48,68,45,67,76,62,80,90,48,72,68,61,50,49,51,42,45,74,72,39,55,73,75,41,66,91,83,41,58,71,70,56,42,54,47,35,66,74,71,64,49,73,67,65,92,92,66,132

Sequence (256 aa):
MQPTIERFREVRGRSVALAAPLAVDDLLAQSMDDVSPTKWHLAHTTWYFERFVLARTDGFAPVDPRHDFLFNSYYDAVGPRHPRPRRSLITRPTLDDVWAYRRAIDAAMERLLEAGVDDELAFVIEVGLAHEEQHQELILTDIKHVLGTSLFQAAYRPAPAESAAASAPGPASAGWRAFAEGIHEIGHDGRGFAFDNEGPRHRVFLEAFEIAARTITCGELCEFIADGGYETPSLWVAEGWARVQAEGWGAPLYWE